Protein AF-A0A388TF14-F1 (afdb_monomer_lite)

pLDDT: mean 71.23, std 17.11, range [29.22, 95.94]

Foldseek 3Di:
DVVQLVVLVVVLVVQLVVLVVPPPDPVVSVVSNVVSVVVSVVSVVVVVVVVVLVVLVVVLVVQLVVLVVCVVVVVDDPVVSVVSNLVSVLVSLVSVLVVCVVVVHDCVVSVVVNLVSVLVVLLVVLVVLVVVLVVVLVVVVVVLCVVLVVVLVVLVVVLVVLVVCQVVLVVVCVVPVPRDHQDPVNSVVVNVVSVVVNVVSVVVSVVVVVVSVVVVVVSVVVSCVVVVVSVVVVVVVVVVVVVVPDDDDDDDDDDDDDPDPPPDDDPDVVVVVVVVVVVVD

Secondary structure (DSSP, 8-state):
-HHHHHHHHHHHHHHHHHHHHH---HHHHHHHHHHHHHHHHHHHHHHHHHHHHHHHHHHHHHHHHHHHHHHHTTSS-HHHHHHHHHHHHHHHHHHHHHHHHHHT---HHHHHHHHHHHHHHHHHHHHHHHHHHHHHHHHHHHHHHHHHHHHHHHHHHHHHHHHHHHHHHHHHHTT-TTS-PPPHHHHHHHHHHHHHHHHHHHHHHHHHHHHHHHHHHHHHHHHHHHHHHHHHHHHHHHHHHHHHSS-----------------PPP--HHHHHHHHHHH--

Sequence (281 aa):
LNLKIQYATLEAQAEVEKANAEIKNEEERATKIKEIRANLAAKIKEIGKEHEDSSSQRNIAEKELATTQMYERGEISKREYETKIRDIGMASLESQREALLKAGEDTIEIDKKISEKRIEIAEEEAEQRKEIFEALYNAMNEIVSLFFDAELAKISQEMEDLQHYYTTDAEEARKNADKKYITEEEMQRRQLELKRKQAQAEKNQSMFNAGIQMAEGIVRIKTYLPLFRVVILQNQLLTSQHRLYISPRLTAFHFSTVQHSTNPPSFEPQAFLAAMQTHFR

Radius of gyration: 38.86 Å; chains: 1; bounding box: 86×52×123 Å

Organism: Termititenax aidoneus (NCBI:txid2218524)

Structure (mmCIF, N/CA/C/O backbone):
data_AF-A0A388TF14-F1
#
_entry.id   AF-A0A388TF14-F1
#
loop_
_atom_site.group_PDB
_atom_site.id
_atom_site.type_symbol
_atom_site.label_atom_id
_atom_site.label_alt_id
_atom_site.label_comp_id
_atom_site.label_asym_id
_atom_site.label_entity_id
_atom_site.label_seq_id
_atom_site.pdbx_PDB_ins_code
_atom_site.Cartn_x
_atom_site.Cartn_y
_atom_site.Cartn_z
_atom_site.occupancy
_atom_site.B_iso_or_equiv
_atom_site.auth_seq_id
_atom_site.auth_comp_id
_atom_site.auth_asym_id
_atom_site.auth_atom_id
_atom_site.pdbx_PDB_model_num
ATOM 1 N N . LEU A 1 1 ? 17.308 -11.975 -28.465 1.00 71.50 1 LEU A N 1
ATOM 2 C CA . LEU A 1 1 ? 18.527 -11.132 -28.458 1.00 71.50 1 LEU A CA 1
ATOM 3 C C . LEU A 1 1 ? 19.531 -11.495 -29.562 1.00 71.50 1 LEU A C 1
ATOM 5 O O . LEU A 1 1 ? 19.819 -10.654 -30.401 1.00 71.50 1 LEU A O 1
ATOM 9 N N . ASN A 1 2 ? 20.016 -12.744 -29.605 1.00 80.38 2 ASN A N 1
ATOM 10 C CA . ASN A 1 2 ? 21.154 -13.158 -30.446 1.00 80.38 2 ASN A CA 1
ATOM 11 C C . ASN A 1 2 ? 20.940 -12.948 -31.965 1.00 80.38 2 ASN A C 1
ATOM 13 O O . ASN A 1 2 ? 21.799 -12.389 -32.632 1.00 80.38 2 ASN A O 1
ATOM 17 N N . LEU A 1 3 ? 19.756 -13.277 -32.497 1.00 85.06 3 LEU A N 1
ATOM 18 C CA . LEU A 1 3 ? 19.444 -13.117 -33.929 1.00 85.06 3 LEU A CA 1
ATOM 19 C C . LEU A 1 3 ? 19.413 -11.651 -34.403 1.00 85.06 3 LEU A C 1
ATOM 21 O O . LEU A 1 3 ? 19.916 -11.354 -35.480 1.00 85.06 3 LEU A O 1
ATOM 25 N N . LYS A 1 4 ? 18.865 -10.724 -33.600 1.00 84.31 4 LYS A N 1
ATOM 26 C CA . LYS A 1 4 ? 18.825 -9.287 -33.946 1.00 84.31 4 LYS A CA 1
ATOM 27 C C . LYS A 1 4 ? 20.236 -8.683 -33.981 1.00 84.31 4 LYS A C 1
ATOM 29 O O . LYS A 1 4 ? 20.558 -7.939 -34.901 1.00 84.31 4 LYS A O 1
ATOM 34 N N . ILE A 1 5 ? 21.085 -9.038 -33.010 1.00 85.38 5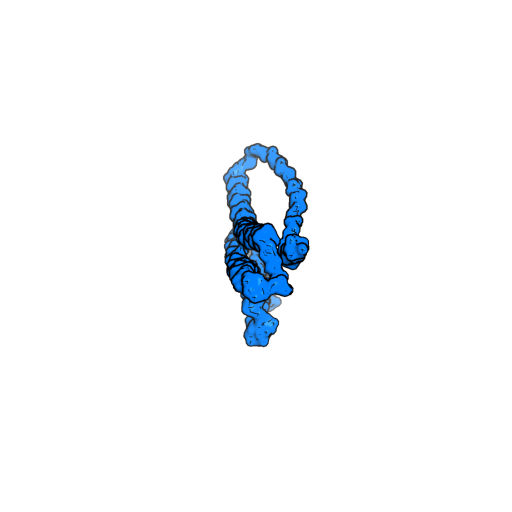 ILE A N 1
ATOM 35 C CA . ILE A 1 5 ? 22.489 -8.594 -32.963 1.00 85.38 5 ILE A CA 1
ATOM 36 C C . ILE A 1 5 ? 23.283 -9.182 -34.139 1.00 85.38 5 ILE A C 1
ATOM 38 O O . ILE A 1 5 ? 24.038 -8.458 -34.787 1.00 85.38 5 ILE A O 1
ATOM 42 N N . GLN A 1 6 ? 23.089 -10.468 -34.453 1.00 86.81 6 GLN A N 1
ATOM 43 C CA . GLN A 1 6 ? 23.717 -11.113 -35.613 1.00 86.81 6 GLN A CA 1
ATOM 44 C C . GLN A 1 6 ? 23.319 -10.434 -36.927 1.00 86.81 6 GLN A C 1
ATOM 46 O O . GLN A 1 6 ? 24.191 -10.127 -37.733 1.00 86.81 6 GLN A O 1
ATOM 51 N N . TYR A 1 7 ? 22.032 -10.129 -37.114 1.00 90.25 7 TYR A N 1
ATOM 52 C CA . TYR A 1 7 ? 21.553 -9.422 -38.300 1.00 90.25 7 TYR A CA 1
ATOM 53 C C . TYR A 1 7 ? 22.172 -8.021 -38.431 1.00 90.25 7 TYR A C 1
ATOM 55 O O . TYR A 1 7 ? 22.723 -7.700 -39.479 1.00 90.25 7 TYR A O 1
ATOM 63 N N . ALA A 1 8 ? 22.172 -7.221 -37.358 1.00 87.94 8 ALA A N 1
ATOM 64 C CA . ALA A 1 8 ? 22.792 -5.891 -37.362 1.00 87.94 8 ALA A CA 1
ATOM 65 C C . ALA A 1 8 ? 24.307 -5.948 -37.645 1.00 87.94 8 ALA A C 1
ATOM 67 O O . ALA A 1 8 ? 24.851 -5.084 -38.331 1.00 87.94 8 ALA A O 1
ATOM 68 N N . THR A 1 9 ? 24.990 -6.986 -37.150 1.00 89.12 9 THR A N 1
ATOM 69 C CA . THR A 1 9 ? 26.423 -7.204 -37.405 1.00 89.12 9 THR A CA 1
ATOM 70 C C . THR A 1 9 ? 26.685 -7.549 -38.872 1.00 89.12 9 THR A C 1
ATOM 72 O O . THR A 1 9 ? 27.618 -7.006 -39.459 1.00 89.12 9 THR A O 1
ATOM 75 N N . LEU A 1 10 ? 25.857 -8.410 -39.473 1.00 91.88 10 LEU A N 1
ATOM 76 C CA . LEU A 1 10 ? 25.957 -8.778 -40.890 1.00 91.88 10 LEU A CA 1
ATOM 77 C C . LEU A 1 10 ? 25.659 -7.589 -41.815 1.00 91.88 10 LEU A C 1
ATOM 79 O O . LEU A 1 10 ? 26.371 -7.385 -42.794 1.00 91.88 10 LEU A O 1
ATOM 83 N N . GLU A 1 11 ? 24.658 -6.771 -41.482 1.00 92.19 11 GLU A N 1
ATOM 84 C CA . GLU A 1 11 ? 24.334 -5.539 -42.213 1.00 92.19 11 GLU A CA 1
ATOM 85 C C . GLU A 1 11 ? 25.524 -4.562 -42.208 1.00 92.19 11 GLU A C 1
ATOM 87 O O . GLU A 1 11 ? 25.970 -4.112 -43.263 1.00 92.19 11 GLU A O 1
ATOM 92 N N . ALA A 1 12 ? 26.116 -4.310 -41.036 1.00 90.56 12 ALA A N 1
ATOM 93 C CA . ALA A 1 12 ? 27.287 -3.443 -40.912 1.00 90.56 12 ALA A CA 1
ATOM 94 C C . ALA A 1 12 ? 28.529 -4.007 -41.630 1.00 90.56 12 ALA A C 1
ATOM 96 O O . ALA A 1 12 ? 29.330 -3.242 -42.167 1.00 90.56 12 ALA A O 1
ATOM 97 N N . GLN A 1 13 ? 28.705 -5.333 -41.660 1.00 91.75 13 GLN A N 1
ATOM 98 C CA . GLN A 1 13 ? 29.777 -5.976 -42.427 1.00 91.75 13 GLN A CA 1
ATOM 99 C C . GLN A 1 13 ? 29.603 -5.751 -43.932 1.00 91.75 13 GLN A C 1
ATOM 101 O O . GLN A 1 13 ? 30.556 -5.328 -44.587 1.00 91.75 13 GLN A O 1
ATOM 106 N N . ALA A 1 14 ? 28.390 -5.934 -44.461 1.00 93.06 14 ALA A N 1
ATOM 107 C CA . ALA A 1 14 ? 28.090 -5.670 -45.867 1.00 93.06 14 ALA A CA 1
ATOM 108 C C . ALA A 1 14 ? 28.315 -4.190 -46.242 1.00 93.06 14 ALA A C 1
ATOM 110 O O . ALA A 1 14 ? 28.852 -3.887 -47.308 1.00 93.06 14 ALA A O 1
ATOM 111 N N . GLU A 1 15 ? 27.970 -3.252 -45.353 1.00 92.81 15 GLU A N 1
ATOM 112 C CA . GLU A 1 15 ? 28.241 -1.823 -45.559 1.00 92.81 15 GLU A CA 1
ATOM 113 C C . GLU A 1 15 ? 29.742 -1.493 -45.561 1.00 92.81 15 GLU A C 1
ATOM 115 O O . GLU A 1 15 ? 30.193 -0.680 -46.372 1.00 92.81 15 GLU A O 1
ATOM 120 N N . VAL A 1 16 ? 30.535 -2.133 -44.694 1.00 91.81 16 VAL A N 1
ATOM 121 C CA . VAL A 1 16 ? 32.001 -1.984 -44.688 1.00 91.81 16 VAL A CA 1
ATOM 122 C C . VAL A 1 16 ? 32.610 -2.533 -45.978 1.00 91.81 16 VAL A C 1
ATOM 124 O O . VAL A 1 16 ? 33.477 -1.885 -46.564 1.00 91.81 16 VAL A O 1
ATOM 127 N N . GLU A 1 17 ? 32.158 -3.696 -46.448 1.00 92.25 17 GLU A N 1
ATOM 128 C CA . GLU A 1 17 ? 32.607 -4.283 -47.717 1.00 92.25 17 GLU A CA 1
ATOM 129 C C . GLU A 1 17 ? 32.286 -3.373 -48.906 1.00 92.25 17 GLU A C 1
ATOM 131 O O . GLU A 1 17 ? 33.156 -3.111 -49.740 1.00 92.25 17 GLU A O 1
ATOM 136 N N . LYS A 1 18 ? 31.079 -2.801 -48.935 1.00 92.75 18 LYS A N 1
ATOM 137 C CA . LYS A 1 18 ? 30.676 -1.826 -49.951 1.00 92.75 18 LYS A CA 1
ATOM 138 C C . LYS A 1 18 ? 31.536 -0.559 -49.907 1.00 92.75 18 LYS A C 1
ATOM 140 O O . LYS A 1 18 ? 32.037 -0.124 -50.942 1.00 92.75 18 LYS A O 1
ATOM 145 N N . ALA A 1 19 ? 31.781 -0.002 -48.719 1.00 89.69 19 ALA A N 1
ATOM 146 C CA . ALA A 1 19 ? 32.644 1.170 -48.550 1.00 89.69 19 ALA A CA 1
ATOM 147 C C . ALA A 1 19 ? 34.091 0.900 -49.005 1.00 89.69 19 ALA A C 1
ATOM 149 O O . ALA A 1 19 ? 34.713 1.765 -49.623 1.00 89.69 19 ALA A O 1
ATOM 150 N N . ASN A 1 20 ? 34.613 -0.306 -48.753 1.00 89.88 20 ASN A N 1
ATOM 151 C CA . ASN A 1 20 ? 35.933 -0.731 -49.225 1.00 89.88 20 ASN A CA 1
ATOM 152 C C . ASN A 1 20 ? 36.012 -0.839 -50.756 1.00 89.88 20 ASN A C 1
ATOM 154 O O . ASN A 1 20 ? 37.065 -0.544 -51.324 1.00 89.88 20 ASN A O 1
ATOM 158 N N . ALA A 1 21 ? 34.928 -1.257 -51.414 1.00 90.56 21 ALA A N 1
ATOM 159 C CA . ALA A 1 21 ? 34.870 -1.420 -52.866 1.00 90.56 21 ALA A CA 1
ATOM 160 C C . ALA A 1 21 ? 34.641 -0.096 -53.620 1.00 90.56 21 ALA A C 1
ATOM 162 O O . ALA A 1 21 ? 35.218 0.113 -54.688 1.00 90.56 21 ALA A O 1
ATOM 163 N N . GLU A 1 22 ? 33.808 0.801 -53.083 1.00 92.44 22 GLU A N 1
ATOM 164 C CA . GLU A 1 22 ? 33.343 2.004 -53.789 1.00 92.44 22 GLU A CA 1
ATOM 165 C C . GLU A 1 22 ? 34.195 3.254 -53.503 1.00 92.44 22 GLU A C 1
ATOM 167 O O . GLU A 1 22 ? 34.407 4.075 -54.400 1.00 92.44 22 GLU A O 1
ATOM 172 N N . ILE A 1 23 ? 34.728 3.408 -52.283 1.00 91.38 23 ILE A N 1
ATOM 173 C CA . ILE A 1 23 ? 35.458 4.618 -51.874 1.00 91.38 23 ILE A CA 1
ATOM 174 C C . ILE A 1 23 ? 36.955 4.427 -52.114 1.00 91.38 23 ILE A C 1
ATOM 176 O O . ILE A 1 23 ? 37.638 3.717 -51.376 1.00 91.38 23 ILE A O 1
ATOM 180 N N . LYS A 1 24 ? 37.495 5.083 -53.144 1.00 87.56 24 LYS A N 1
ATOM 181 C CA . LYS A 1 24 ? 38.921 4.987 -53.513 1.00 87.56 24 LYS A CA 1
ATOM 182 C C . LYS A 1 24 ? 39.845 5.800 -52.602 1.00 87.56 24 LYS A C 1
ATOM 184 O O . LYS A 1 24 ? 40.996 5.413 -52.439 1.00 87.56 24 LYS A O 1
ATOM 189 N N . ASN A 1 25 ? 39.345 6.892 -52.019 1.00 94.81 25 ASN A N 1
ATOM 190 C CA . ASN A 1 25 ? 40.090 7.719 -51.072 1.00 94.81 25 ASN A CA 1
ATOM 191 C C . ASN A 1 25 ? 40.147 7.036 -49.694 1.00 94.81 25 ASN A C 1
ATOM 193 O O . ASN A 1 25 ? 39.121 6.684 -49.114 1.00 94.81 25 ASN A O 1
ATOM 197 N N . GLU A 1 26 ? 41.354 6.844 -49.173 1.00 86.88 26 GLU A N 1
ATOM 198 C CA . GLU A 1 26 ? 41.597 6.105 -47.936 1.00 86.88 26 GLU A CA 1
ATOM 199 C C . GLU A 1 26 ? 41.094 6.846 -46.685 1.00 86.88 26 GLU A C 1
ATOM 201 O O . GLU A 1 26 ? 40.546 6.219 -45.776 1.00 86.88 26 GLU A O 1
ATOM 206 N N . GLU A 1 27 ? 41.175 8.178 -46.668 1.00 90.12 27 GLU A N 1
ATOM 207 C CA . GLU A 1 27 ? 40.726 9.005 -45.540 1.00 90.12 27 GLU A CA 1
ATOM 208 C C . GLU A 1 27 ? 39.189 9.042 -45.431 1.00 90.12 27 GLU A C 1
ATOM 210 O O . GLU A 1 27 ? 38.613 8.873 -44.350 1.00 90.12 27 GLU A O 1
ATOM 215 N N . GLU A 1 28 ? 38.504 9.162 -46.571 1.00 88.75 28 GLU A N 1
ATOM 216 C CA . GLU A 1 28 ? 37.039 9.097 -46.652 1.00 88.75 28 GLU A CA 1
ATOM 217 C C . GLU A 1 28 ? 36.518 7.706 -46.272 1.00 88.75 28 GLU A C 1
ATOM 219 O O . GLU A 1 28 ? 35.543 7.579 -45.527 1.00 88.75 28 GLU A O 1
ATOM 224 N N . ARG A 1 29 ? 37.204 6.646 -46.717 1.00 92.31 29 ARG A N 1
ATOM 225 C CA . ARG A 1 29 ? 36.857 5.261 -46.383 1.00 92.31 29 ARG A CA 1
ATOM 226 C C . ARG A 1 29 ? 37.005 4.992 -44.888 1.00 92.31 29 ARG A C 1
ATOM 228 O O . ARG A 1 29 ? 36.093 4.436 -44.277 1.00 92.31 29 ARG A O 1
ATOM 235 N N . ALA A 1 30 ? 38.117 5.409 -44.282 1.00 88.88 30 ALA A N 1
ATOM 236 C CA . ALA A 1 30 ? 38.342 5.255 -42.847 1.00 88.88 30 ALA A CA 1
ATOM 237 C C . ALA A 1 30 ? 37.273 5.994 -42.025 1.00 88.88 30 ALA A C 1
ATOM 239 O O . ALA A 1 30 ? 36.744 5.445 -41.052 1.00 88.88 30 ALA A O 1
ATOM 240 N N . THR A 1 31 ? 36.900 7.202 -42.456 1.00 92.44 31 THR A N 1
ATOM 241 C CA . THR A 1 31 ? 35.827 7.987 -41.834 1.00 92.44 31 THR A CA 1
ATOM 242 C C . THR A 1 31 ? 34.482 7.270 -41.941 1.00 92.44 31 THR A C 1
ATOM 244 O O . THR A 1 31 ? 33.793 7.113 -40.930 1.00 92.44 31 THR A O 1
ATOM 247 N N . LYS A 1 32 ? 34.139 6.737 -43.122 1.00 90.88 32 LYS A N 1
ATOM 248 C CA . LYS A 1 32 ? 32.886 6.000 -43.323 1.00 90.88 32 LYS A CA 1
ATOM 249 C C . LYS A 1 32 ? 32.829 4.708 -42.509 1.00 90.88 32 LYS A C 1
ATOM 251 O O . LYS A 1 32 ? 31.815 4.428 -41.880 1.00 90.88 32 LYS A O 1
ATOM 256 N N . ILE A 1 33 ? 33.922 3.949 -42.441 1.00 89.25 33 ILE A N 1
ATOM 257 C CA . ILE A 1 33 ? 34.003 2.737 -41.609 1.00 89.25 33 ILE A CA 1
ATOM 258 C C . ILE A 1 33 ? 33.831 3.081 -40.124 1.00 89.25 33 ILE A C 1
ATOM 260 O O . ILE A 1 33 ? 33.170 2.340 -39.392 1.00 89.25 33 ILE A O 1
ATOM 264 N N . LYS A 1 34 ? 34.396 4.202 -39.659 1.00 92.31 34 LYS A N 1
ATOM 265 C CA . LYS A 1 34 ? 34.216 4.670 -38.279 1.00 92.31 34 LYS A CA 1
ATOM 266 C C . LYS A 1 34 ? 32.754 5.018 -37.987 1.00 92.31 34 LYS A C 1
ATOM 268 O O . LYS A 1 34 ? 32.256 4.644 -36.928 1.00 92.31 34 LYS A O 1
ATOM 273 N N . GLU A 1 35 ? 32.071 5.673 -38.923 1.00 91.62 35 GLU A N 1
ATOM 274 C CA . GLU A 1 35 ? 30.637 5.973 -38.836 1.00 91.62 35 GLU A CA 1
ATOM 275 C C . GLU A 1 35 ? 29.792 4.688 -38.793 1.00 91.62 35 GLU A C 1
ATOM 277 O O . GLU A 1 35 ? 28.976 4.528 -37.890 1.00 91.62 35 GLU A O 1
ATOM 282 N N . ILE A 1 36 ? 30.048 3.725 -39.689 1.00 90.50 36 ILE A N 1
ATOM 283 C CA . ILE A 1 36 ? 29.348 2.428 -39.713 1.00 90.50 36 ILE A CA 1
ATOM 284 C C . ILE A 1 36 ? 29.526 1.692 -38.377 1.00 90.50 36 ILE A C 1
ATOM 286 O O . ILE A 1 36 ? 28.560 1.188 -37.803 1.00 90.50 36 ILE A O 1
ATOM 290 N N . ARG A 1 37 ? 30.746 1.673 -37.823 1.00 90.44 37 ARG A N 1
ATOM 291 C CA . ARG A 1 37 ? 31.016 1.063 -36.509 1.00 90.44 37 ARG A CA 1
ATOM 292 C C . ARG A 1 37 ? 30.309 1.791 -35.365 1.00 90.44 37 ARG A C 1
ATOM 294 O O . ARG A 1 37 ? 29.816 1.128 -34.455 1.00 90.44 37 ARG A O 1
ATOM 301 N N . ALA A 1 38 ? 30.250 3.122 -35.400 1.00 87.19 38 ALA A N 1
ATOM 302 C CA . ALA A 1 38 ? 29.517 3.908 -34.409 1.00 87.19 38 ALA A CA 1
ATOM 303 C C . ALA A 1 38 ? 28.006 3.624 -34.475 1.00 87.19 38 ALA A C 1
ATOM 305 O O . ALA A 1 38 ? 27.382 3.395 -33.439 1.00 87.19 38 ALA A O 1
ATOM 306 N N . ASN A 1 39 ? 27.443 3.539 -35.683 1.00 90.50 39 ASN A N 1
ATOM 307 C CA . ASN A 1 39 ? 26.037 3.199 -35.908 1.00 90.50 39 ASN A CA 1
ATOM 308 C C . ASN A 1 39 ? 25.715 1.765 -35.465 1.00 90.50 39 ASN A C 1
ATOM 310 O O . ASN A 1 39 ? 24.688 1.541 -34.827 1.00 90.50 39 ASN A O 1
ATOM 314 N N . LEU A 1 40 ? 26.602 0.799 -35.730 1.00 90.00 40 LEU A N 1
ATOM 315 C CA . LEU A 1 40 ? 26.461 -0.569 -35.227 1.00 90.00 40 LEU A CA 1
ATOM 316 C C . LEU A 1 40 ? 26.454 -0.599 -33.693 1.00 90.00 40 LEU A C 1
ATOM 318 O O . LEU A 1 40 ? 25.593 -1.243 -33.099 1.00 90.00 40 LEU A O 1
ATOM 322 N N . ALA A 1 41 ? 27.380 0.112 -33.044 1.00 84.44 41 ALA A N 1
ATOM 323 C CA . ALA A 1 41 ? 27.425 0.192 -31.585 1.00 84.44 41 ALA A CA 1
ATOM 324 C C . ALA A 1 41 ? 26.140 0.811 -31.003 1.00 84.44 41 ALA A C 1
ATOM 326 O O . ALA A 1 41 ? 25.617 0.308 -30.007 1.00 84.44 41 ALA A O 1
ATOM 327 N N . ALA A 1 42 ? 25.595 1.850 -31.648 1.00 86.06 42 ALA A N 1
ATOM 328 C CA . ALA A 1 42 ? 24.315 2.449 -31.274 1.00 86.06 42 ALA A CA 1
ATOM 329 C C . ALA A 1 42 ? 23.141 1.462 -31.439 1.00 86.06 42 ALA A C 1
ATOM 331 O O . ALA A 1 42 ? 22.402 1.249 -30.478 1.00 86.06 42 ALA A O 1
ATOM 332 N N . LYS A 1 43 ? 23.029 0.783 -32.593 1.00 88.06 43 LYS A N 1
ATOM 333 C CA . LYS A 1 43 ? 22.008 -0.252 -32.852 1.00 88.06 43 LYS A CA 1
ATOM 334 C C . LYS A 1 43 ? 22.089 -1.408 -31.849 1.00 88.06 43 LYS A C 1
ATOM 336 O O . LYS A 1 43 ? 21.067 -1.858 -31.344 1.00 88.06 43 LYS A O 1
ATOM 341 N N . ILE A 1 44 ? 23.290 -1.895 -31.523 1.00 84.94 44 ILE A N 1
ATOM 342 C CA . ILE A 1 44 ? 23.471 -2.965 -30.524 1.00 84.94 44 ILE A CA 1
ATOM 343 C C . ILE A 1 44 ? 23.002 -2.497 -29.139 1.00 84.94 44 ILE A C 1
ATOM 345 O O . ILE A 1 44 ? 22.332 -3.259 -28.441 1.00 84.94 44 ILE A O 1
ATOM 349 N N . LYS A 1 45 ? 23.311 -1.252 -28.750 1.00 83.69 45 LYS A N 1
ATOM 350 C CA . LYS A 1 45 ? 22.847 -0.665 -27.483 1.00 83.69 45 LYS A CA 1
ATOM 351 C C . LYS A 1 45 ? 21.317 -0.569 -27.434 1.00 83.69 45 LYS A C 1
ATOM 353 O O . LYS A 1 45 ? 20.726 -0.917 -26.418 1.00 83.69 45 LYS A O 1
ATOM 358 N N . GLU A 1 46 ? 20.685 -0.142 -28.522 1.00 83.94 46 GLU A 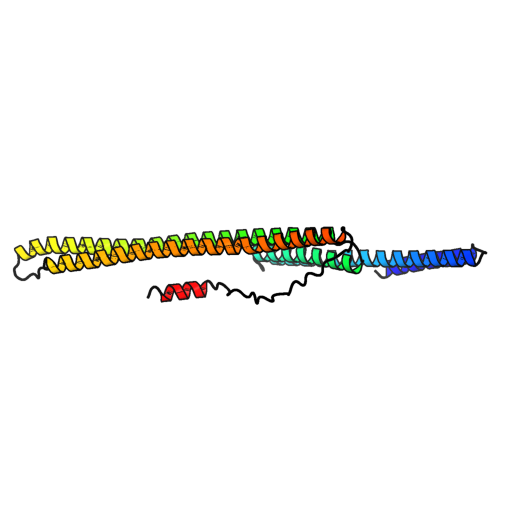N 1
ATOM 359 C CA . GLU A 1 46 ? 19.225 -0.044 -28.646 1.00 83.94 46 GLU A CA 1
ATOM 360 C C . GLU A 1 46 ? 18.542 -1.419 -28.583 1.00 83.94 46 GLU A C 1
ATOM 362 O O . GLU A 1 46 ? 17.641 -1.622 -27.775 1.00 83.94 46 GLU A O 1
ATOM 367 N N . ILE A 1 47 ? 19.046 -2.407 -29.332 1.00 80.50 47 ILE A N 1
ATOM 368 C CA . ILE A 1 47 ? 18.560 -3.798 -29.283 1.00 80.50 47 ILE A CA 1
ATOM 369 C C . ILE A 1 47 ? 18.695 -4.389 -27.869 1.00 80.50 47 ILE A C 1
ATOM 371 O O . ILE A 1 47 ? 17.842 -5.170 -27.439 1.00 80.50 47 ILE A O 1
ATOM 375 N N . GLY A 1 48 ? 19.771 -4.042 -27.155 1.00 76.44 48 GLY A N 1
ATOM 376 C CA . GLY A 1 48 ? 19.971 -4.415 -25.755 1.00 76.44 48 GLY A CA 1
ATOM 377 C C . GLY A 1 48 ? 18.870 -3.863 -24.850 1.00 76.44 48 GLY A C 1
ATOM 378 O O . GLY A 1 48 ? 18.243 -4.640 -24.130 1.00 76.44 48 GLY A O 1
ATOM 379 N N . LYS A 1 49 ? 18.579 -2.560 -24.958 1.00 76.00 49 LYS A N 1
ATOM 380 C CA . LYS A 1 49 ? 17.506 -1.894 -24.202 1.00 76.00 49 LYS A CA 1
ATOM 381 C C . LYS A 1 49 ? 16.129 -2.498 -24.483 1.00 76.00 49 LYS A C 1
ATOM 383 O O . LYS A 1 49 ? 15.461 -2.922 -23.549 1.00 76.00 49 LYS A O 1
ATOM 388 N N . GLU A 1 50 ? 15.748 -2.648 -25.757 1.00 75.25 50 GLU A N 1
ATOM 389 C CA . GLU A 1 50 ? 14.453 -3.245 -26.139 1.00 75.25 50 GLU A CA 1
ATOM 390 C C . GLU A 1 50 ? 14.239 -4.630 -25.512 1.00 75.25 50 GLU A C 1
ATOM 392 O O . GLU A 1 50 ? 13.129 -5.013 -25.135 1.00 75.25 50 GLU A O 1
ATOM 397 N N . HIS A 1 51 ? 15.306 -5.428 -25.447 1.00 76.38 51 HIS A N 1
ATOM 398 C CA . HIS A 1 51 ? 15.235 -6.772 -24.901 1.00 76.38 51 HIS A CA 1
ATOM 399 C C . HIS A 1 51 ? 15.132 -6.779 -23.376 1.00 76.38 51 HIS A C 1
ATOM 401 O O . HIS A 1 51 ? 14.369 -7.580 -22.833 1.00 76.38 51 HIS A O 1
ATOM 407 N N . GLU A 1 52 ? 15.891 -5.924 -22.687 1.00 70.81 52 GLU A N 1
ATOM 408 C CA . GLU A 1 52 ? 15.778 -5.755 -21.236 1.00 70.81 52 GLU A CA 1
ATOM 409 C C . GLU A 1 52 ? 14.370 -5.285 -20.853 1.00 70.81 52 GLU A C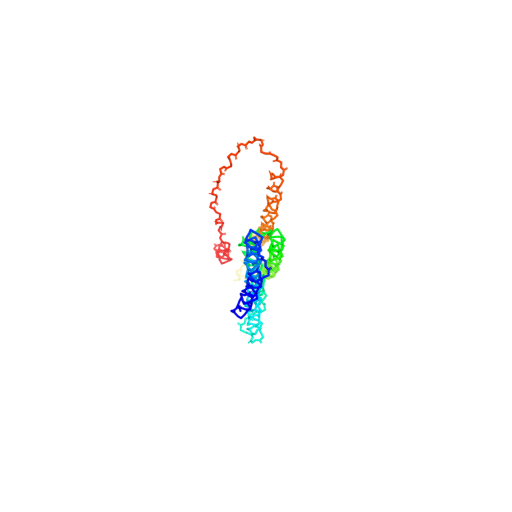 1
ATOM 411 O O . GLU A 1 52 ? 13.741 -5.915 -19.996 1.00 70.81 52 GLU A O 1
ATOM 416 N N . ASP A 1 53 ? 13.821 -4.301 -21.567 1.00 74.31 53 ASP A N 1
ATOM 417 C CA . ASP A 1 53 ? 12.463 -3.794 -21.353 1.00 74.31 53 ASP A CA 1
ATOM 418 C C . ASP A 1 53 ? 11.410 -4.888 -21.575 1.00 74.31 53 ASP A C 1
ATOM 420 O O . ASP A 1 53 ? 10.560 -5.132 -20.715 1.00 74.31 53 ASP A O 1
ATOM 424 N N . SER A 1 54 ? 11.503 -5.628 -22.686 1.00 75.81 54 SER A N 1
ATOM 425 C CA . SER A 1 54 ? 10.565 -6.715 -22.991 1.00 75.81 54 SER A CA 1
ATOM 426 C C . SER A 1 54 ? 10.637 -7.860 -21.974 1.00 75.81 54 SER A C 1
ATOM 428 O O . SER A 1 54 ? 9.605 -8.412 -21.585 1.00 75.81 54 SER A O 1
ATOM 430 N N . SER A 1 55 ? 11.839 -8.225 -21.520 1.00 75.50 55 SER A N 1
ATOM 431 C CA . SER A 1 55 ? 12.015 -9.276 -20.510 1.00 75.50 55 SER A CA 1
ATOM 432 C C . SER A 1 55 ? 11.469 -8.860 -19.143 1.00 75.50 55 SER A C 1
ATOM 434 O O . SER A 1 55 ? 10.794 -9.649 -18.482 1.00 75.50 55 SER A O 1
ATOM 436 N N . SER A 1 56 ? 11.676 -7.600 -18.758 1.00 76.12 56 SER A N 1
ATOM 437 C CA . SER A 1 56 ? 11.166 -7.041 -17.508 1.00 76.12 56 SER A CA 1
ATOM 438 C C . SER A 1 56 ? 9.639 -6.989 -17.511 1.00 76.12 56 SER A C 1
ATOM 440 O O . SER A 1 56 ? 9.012 -7.426 -16.548 1.00 76.12 56 SER A O 1
ATOM 442 N N . GLN A 1 57 ? 9.029 -6.558 -18.620 1.00 79.06 57 GLN A N 1
ATOM 443 C CA . GLN A 1 57 ? 7.571 -6.547 -18.785 1.00 79.06 57 GLN A CA 1
ATOM 444 C C . GLN A 1 57 ? 6.956 -7.947 -18.688 1.00 79.06 57 GLN A C 1
ATOM 446 O O . GLN A 1 57 ? 5.930 -8.117 -18.034 1.00 79.06 57 GLN A O 1
ATOM 451 N N . ARG A 1 58 ? 7.591 -8.964 -19.286 1.00 83.44 58 ARG A N 1
ATOM 452 C CA . ARG A 1 58 ? 7.124 -10.356 -19.168 1.00 83.44 58 ARG A CA 1
ATOM 453 C C . ARG A 1 58 ? 7.184 -10.858 -17.733 1.00 83.44 58 ARG A C 1
ATOM 455 O O . ARG A 1 58 ? 6.198 -11.399 -17.252 1.00 83.44 58 ARG A O 1
ATOM 462 N N . ASN A 1 59 ? 8.291 -10.616 -17.035 1.00 84.50 59 ASN A N 1
ATOM 463 C CA . ASN A 1 59 ? 8.438 -11.023 -15.638 1.00 84.50 59 ASN A CA 1
ATOM 464 C C . ASN A 1 59 ? 7.396 -10.353 -14.726 1.00 84.50 59 ASN A C 1
ATOM 466 O O . ASN A 1 59 ? 6.921 -10.970 -13.775 1.00 84.50 59 ASN A O 1
ATOM 470 N N . ILE A 1 60 ? 7.044 -9.092 -14.996 1.00 87.19 60 ILE A N 1
ATOM 471 C CA . ILE A 1 60 ? 5.981 -8.382 -14.272 1.00 87.19 60 ILE A CA 1
ATOM 472 C C . ILE A 1 60 ? 4.627 -9.035 -14.556 1.00 87.19 60 ILE A C 1
ATOM 474 O O . ILE A 1 60 ? 3.945 -9.424 -13.613 1.00 87.19 60 ILE A O 1
ATOM 478 N N . ALA A 1 61 ? 4.281 -9.237 -15.829 1.00 86.62 61 ALA A N 1
ATOM 479 C CA . ALA A 1 61 ? 3.019 -9.861 -16.222 1.00 86.62 61 ALA A CA 1
ATOM 480 C C . ALA A 1 61 ? 2.866 -11.287 -15.662 1.00 86.62 61 ALA A C 1
ATOM 482 O O . ALA A 1 61 ? 1.786 -11.671 -15.221 1.00 86.62 61 ALA A O 1
ATOM 483 N N . GLU A 1 62 ? 3.949 -12.068 -15.623 1.00 90.25 62 GLU A N 1
ATOM 484 C CA . GLU A 1 62 ? 3.962 -13.398 -15.007 1.00 90.25 62 GLU A CA 1
ATOM 485 C C . GLU A 1 62 ? 3.704 -13.334 -13.497 1.00 90.25 62 GLU A C 1
ATOM 487 O O . GLU A 1 62 ? 2.924 -14.131 -12.972 1.00 90.25 62 GLU A O 1
ATOM 492 N N . LYS A 1 63 ? 4.312 -12.372 -12.790 1.00 91.25 63 LYS A N 1
ATOM 493 C CA . LYS A 1 63 ? 4.074 -12.166 -11.353 1.00 91.25 63 LYS A CA 1
ATOM 494 C C . LYS A 1 63 ? 2.647 -11.708 -11.064 1.00 91.25 63 LYS A C 1
ATOM 496 O O . LYS A 1 63 ? 2.055 -12.191 -10.097 1.00 91.25 63 LYS A O 1
ATOM 501 N N . GLU A 1 64 ? 2.102 -10.801 -11.872 1.00 90.69 64 GLU A N 1
ATOM 502 C CA . GLU A 1 64 ? 0.710 -10.352 -11.757 1.00 90.69 64 GLU A CA 1
ATOM 503 C C . GLU A 1 64 ? -0.239 -11.531 -11.960 1.00 90.69 64 GLU A C 1
ATOM 505 O O . GLU A 1 64 ? -1.035 -11.827 -11.073 1.00 90.69 64 GLU A O 1
ATOM 510 N N . LEU A 1 65 ? -0.072 -12.281 -13.054 1.00 93.75 65 LEU A N 1
ATOM 511 C CA . LEU A 1 65 ? -0.894 -13.450 -13.356 1.00 93.75 65 LEU A CA 1
ATOM 512 C C . LEU A 1 65 ? -0.827 -14.505 -12.246 1.00 93.75 65 LEU A C 1
ATOM 514 O O . LEU A 1 65 ? -1.863 -15.003 -11.810 1.00 93.75 65 LEU A O 1
ATOM 518 N N . ALA A 1 66 ? 0.374 -14.832 -11.760 1.00 94.31 66 ALA A N 1
ATOM 519 C CA . ALA A 1 66 ? 0.545 -15.784 -10.666 1.00 94.31 66 ALA A CA 1
ATOM 520 C C . ALA A 1 66 ? -0.162 -15.310 -9.387 1.00 94.31 66 ALA A C 1
ATOM 522 O O . ALA A 1 66 ? -0.811 -16.100 -8.702 1.00 94.31 66 ALA A O 1
ATOM 523 N N . THR A 1 67 ? -0.081 -14.014 -9.082 1.00 92.81 67 THR A N 1
ATOM 524 C CA . THR A 1 67 ? -0.738 -13.414 -7.913 1.00 92.81 67 THR A CA 1
ATOM 525 C C . THR A 1 67 ? -2.262 -13.437 -8.054 1.00 92.81 67 THR A C 1
ATOM 527 O O . THR A 1 67 ? -2.956 -13.798 -7.104 1.00 92.81 67 THR A O 1
ATOM 530 N N . THR A 1 68 ? -2.795 -13.137 -9.241 1.00 93.75 68 THR A N 1
ATOM 531 C CA . THR A 1 68 ? -4.230 -13.248 -9.542 1.00 93.75 68 THR A CA 1
ATOM 532 C C . THR A 1 68 ? -4.718 -14.687 -9.417 1.00 93.75 68 THR A C 1
ATOM 534 O O . THR A 1 68 ? -5.729 -14.924 -8.765 1.00 93.75 68 THR A O 1
ATOM 537 N N . GLN A 1 69 ? -3.972 -15.667 -9.929 1.00 94.06 69 GLN A N 1
ATOM 538 C CA . GLN A 1 69 ? -4.322 -17.084 -9.787 1.00 94.06 69 GLN A CA 1
ATOM 539 C C . GLN A 1 69 ? -4.317 -17.553 -8.325 1.00 94.06 69 GLN A C 1
ATOM 541 O O . GLN A 1 69 ? -5.157 -18.365 -7.938 1.00 94.06 69 GLN A O 1
ATOM 546 N N . MET A 1 70 ? -3.391 -17.066 -7.491 1.00 93.50 70 MET A N 1
ATOM 547 C CA . MET A 1 70 ? -3.413 -17.344 -6.047 1.00 93.50 70 MET A CA 1
ATOM 548 C C . MET A 1 70 ? -4.692 -16.797 -5.400 1.00 93.50 70 MET A C 1
ATOM 550 O O . MET A 1 70 ? -5.312 -17.481 -4.587 1.00 93.50 70 MET A O 1
ATOM 554 N N . TYR A 1 71 ? -5.112 -15.58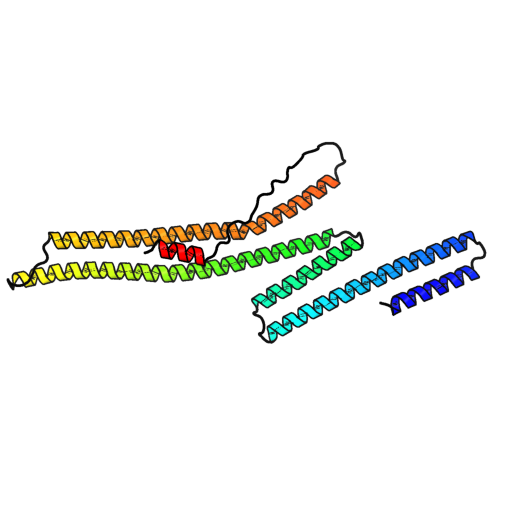8 -5.780 1.00 94.81 71 TYR A N 1
ATOM 555 C CA . TYR A 1 71 ? -6.337 -14.976 -5.268 1.00 94.81 71 TYR A CA 1
ATOM 556 C C . TYR A 1 71 ? -7.598 -15.715 -5.733 1.00 94.81 71 TYR A C 1
ATOM 558 O O . TYR A 1 71 ? -8.443 -16.058 -4.911 1.00 94.81 71 TYR A O 1
ATOM 566 N N . GLU A 1 72 ? -7.702 -16.036 -7.024 1.00 94.19 72 GLU A N 1
ATOM 567 C CA . GLU A 1 72 ? -8.839 -16.774 -7.593 1.00 94.19 72 GLU A CA 1
ATOM 568 C C . GLU A 1 72 ? -8.991 -18.179 -6.996 1.00 94.19 72 GLU A C 1
ATOM 570 O O . GLU A 1 72 ? -10.107 -18.666 -6.823 1.00 94.19 72 GLU A O 1
ATOM 575 N N . ARG A 1 73 ? -7.875 -18.823 -6.631 1.00 95.94 73 ARG A N 1
ATOM 576 C CA . ARG A 1 73 ? -7.871 -20.115 -5.927 1.00 95.94 73 ARG A CA 1
ATOM 577 C C . ARG A 1 73 ? -8.136 -19.995 -4.422 1.00 95.94 73 ARG A C 1
ATOM 579 O O . ARG A 1 73 ? -8.211 -21.019 -3.748 1.00 95.94 73 ARG A O 1
ATOM 586 N N . GLY A 1 74 ? -8.274 -18.779 -3.891 1.00 90.19 74 GLY A N 1
ATOM 587 C CA . GLY A 1 74 ? -8.479 -18.520 -2.464 1.00 90.19 74 GLY A CA 1
ATOM 588 C C . GLY A 1 74 ? -7.250 -18.801 -1.593 1.00 90.19 74 GLY A C 1
ATOM 589 O O . GLY A 1 74 ? -7.385 -18.947 -0.383 1.00 90.19 74 GLY A O 1
ATOM 590 N N . GLU A 1 75 ? -6.058 -18.895 -2.190 1.00 95.44 75 GLU A N 1
ATOM 591 C CA . GLU A 1 75 ? -4.796 -19.142 -1.475 1.00 95.44 75 GLU A CA 1
ATOM 592 C C . GLU A 1 75 ? -4.311 -17.898 -0.720 1.00 95.44 75 GLU A C 1
ATOM 594 O O . GLU A 1 75 ? -3.553 -18.013 0.241 1.00 95.44 75 GLU A O 1
ATOM 599 N N . ILE A 1 76 ? -4.739 -16.711 -1.159 1.00 93.06 76 ILE A N 1
ATOM 600 C CA . ILE A 1 76 ? -4.449 -15.428 -0.517 1.00 93.06 76 ILE A CA 1
ATOM 601 C C . ILE A 1 76 ? -5.733 -14.627 -0.322 1.00 93.06 76 ILE A C 1
ATOM 603 O O . ILE A 1 76 ? -6.674 -14.712 -1.113 1.00 93.06 76 ILE A O 1
ATOM 607 N N . SER A 1 77 ? -5.759 -13.813 0.728 1.00 91.94 77 SER A N 1
ATOM 608 C CA . SER A 1 77 ? -6.862 -12.885 0.977 1.00 91.94 77 SER A CA 1
ATOM 609 C C . SER A 1 77 ? -6.886 -11.742 -0.047 1.00 91.94 77 SER A C 1
ATOM 611 O O . SER A 1 77 ? -5.867 -11.402 -0.651 1.00 91.94 77 SER A O 1
ATOM 613 N N . LYS A 1 78 ? -8.043 -11.078 -0.201 1.00 89.62 78 LYS A N 1
ATOM 614 C CA . LYS A 1 78 ? -8.176 -9.868 -1.038 1.00 89.62 78 LYS A CA 1
ATOM 615 C C . LYS A 1 78 ? -7.139 -8.798 -0.672 1.00 89.62 78 LYS A C 1
ATOM 617 O O . LYS A 1 78 ? -6.543 -8.189 -1.552 1.00 89.62 78 LYS A O 1
ATOM 622 N N . ARG A 1 79 ? -6.888 -8.614 0.627 1.00 84.44 79 ARG A N 1
ATOM 623 C CA . ARG A 1 79 ? -5.909 -7.644 1.128 1.00 84.44 79 ARG A CA 1
ATOM 624 C C . ARG A 1 79 ? -4.487 -8.001 0.702 1.00 84.44 79 ARG A C 1
ATOM 626 O O . ARG A 1 79 ? -3.764 -7.148 0.207 1.00 84.44 79 ARG A O 1
ATOM 633 N N . GLU A 1 80 ? -4.092 -9.262 0.866 1.00 85.81 80 GLU A N 1
ATOM 634 C CA . GLU A 1 80 ? -2.767 -9.729 0.440 1.00 85.81 80 GLU A CA 1
ATOM 635 C C . GLU A 1 80 ? -2.588 -9.646 -1.077 1.00 85.81 80 GLU A C 1
ATOM 637 O O . GLU A 1 80 ? -1.497 -9.325 -1.543 1.00 85.81 80 GLU A O 1
ATOM 642 N N . TYR A 1 81 ? -3.647 -9.903 -1.847 1.00 91.69 81 TYR A N 1
ATOM 643 C CA . TYR A 1 81 ? -3.651 -9.699 -3.292 1.00 91.69 81 TYR A CA 1
ATOM 644 C C . TYR A 1 81 ? -3.375 -8.233 -3.653 1.00 91.69 81 TYR A C 1
ATOM 646 O O . TYR A 1 81 ? -2.444 -7.956 -4.409 1.00 91.69 81 TYR A O 1
ATOM 654 N N . GLU A 1 82 ? -4.125 -7.294 -3.073 1.00 88.00 82 GLU A N 1
ATOM 655 C CA . GLU A 1 82 ? -3.954 -5.856 -3.316 1.00 88.00 82 GLU A CA 1
ATOM 656 C C . GLU A 1 82 ? -2.543 -5.379 -2.949 1.00 88.00 82 GLU A C 1
ATOM 658 O O . GLU A 1 82 ? -1.916 -4.669 -3.736 1.00 88.00 82 GLU A O 1
ATOM 663 N N . THR A 1 83 ? -2.003 -5.818 -1.805 1.00 87.88 83 THR A N 1
ATOM 664 C CA . THR A 1 83 ? -0.620 -5.516 -1.405 1.00 87.88 83 THR A CA 1
ATOM 665 C C . THR A 1 83 ? 0.388 -6.058 -2.417 1.00 87.88 83 THR A C 1
ATOM 667 O O . THR A 1 83 ? 1.233 -5.308 -2.898 1.00 87.88 83 THR A O 1
ATOM 670 N N . LYS A 1 84 ? 0.277 -7.332 -2.814 1.00 90.19 84 LYS A N 1
ATOM 671 C CA . LYS A 1 84 ? 1.214 -7.939 -3.771 1.00 90.19 84 LYS A CA 1
ATOM 672 C C . LYS A 1 84 ? 1.184 -7.254 -5.136 1.00 90.19 84 LYS A C 1
ATOM 674 O O . LYS A 1 84 ? 2.240 -7.036 -5.723 1.00 90.19 84 LYS A O 1
ATOM 679 N N . ILE A 1 85 ? 0.005 -6.890 -5.641 1.00 91.88 85 ILE A N 1
ATOM 680 C CA . ILE A 1 85 ? -0.119 -6.160 -6.911 1.00 91.88 85 ILE A CA 1
ATOM 681 C C . ILE A 1 85 ? 0.522 -4.768 -6.812 1.00 91.88 85 ILE A C 1
ATOM 683 O O . ILE A 1 85 ? 1.234 -4.356 -7.731 1.00 91.88 85 ILE A O 1
ATOM 687 N N . ARG A 1 86 ? 0.347 -4.056 -5.690 1.00 90.12 86 ARG A N 1
ATOM 688 C CA . ARG A 1 86 ? 1.042 -2.777 -5.460 1.00 90.12 86 ARG A CA 1
ATOM 689 C C . ARG A 1 86 ? 2.555 -2.942 -5.450 1.00 90.12 86 ARG A C 1
ATOM 691 O O . ARG A 1 86 ? 3.237 -2.172 -6.125 1.00 90.12 86 ARG A O 1
ATOM 698 N N . ASP A 1 87 ? 3.062 -3.948 -4.744 1.00 89.12 87 ASP A N 1
ATOM 699 C CA . ASP A 1 87 ? 4.497 -4.226 -4.651 1.00 89.12 87 ASP A CA 1
ATOM 700 C C . ASP A 1 87 ? 5.095 -4.553 -6.023 1.00 89.12 87 ASP A C 1
ATOM 702 O O . ASP A 1 87 ? 6.171 -4.062 -6.368 1.00 89.12 87 ASP A O 1
ATOM 706 N N . ILE A 1 88 ? 4.378 -5.324 -6.847 1.00 88.94 88 ILE A N 1
ATOM 707 C CA . ILE A 1 88 ? 4.777 -5.610 -8.231 1.00 88.94 88 ILE A CA 1
ATOM 708 C C . ILE A 1 88 ? 4.853 -4.314 -9.051 1.00 88.94 88 ILE A C 1
ATOM 710 O O . ILE A 1 88 ? 5.852 -4.076 -9.738 1.00 88.94 88 ILE A O 1
ATOM 714 N N . GLY A 1 89 ? 3.843 -3.447 -8.943 1.00 87.25 89 GLY A N 1
ATOM 715 C CA . GLY A 1 89 ? 3.829 -2.150 -9.620 1.00 87.25 89 GLY A CA 1
ATOM 716 C C . GLY A 1 89 ? 4.958 -1.217 -9.164 1.00 87.25 89 GLY A C 1
ATOM 717 O O . GLY A 1 89 ? 5.574 -0.547 -9.992 1.00 87.25 89 GLY A O 1
ATOM 718 N N . MET A 1 90 ? 5.269 -1.196 -7.867 1.00 87.81 90 MET A N 1
ATOM 719 C CA . MET A 1 90 ? 6.385 -0.424 -7.309 1.00 87.81 90 MET A CA 1
ATOM 720 C C . MET A 1 90 ? 7.740 -0.948 -7.785 1.00 87.81 90 MET A C 1
ATOM 722 O O . MET A 1 90 ? 8.562 -0.170 -8.268 1.00 87.81 90 MET A O 1
ATOM 726 N N . ALA A 1 91 ? 7.946 -2.265 -7.733 1.00 86.50 91 ALA A N 1
ATOM 727 C CA . ALA A 1 91 ? 9.167 -2.900 -8.217 1.00 86.50 91 ALA A CA 1
ATOM 728 C C . ALA A 1 91 ? 9.388 -2.655 -9.720 1.00 86.50 91 ALA A C 1
ATOM 730 O O . ALA A 1 91 ? 10.526 -2.495 -10.160 1.00 86.50 91 ALA A O 1
ATOM 731 N N . SER A 1 92 ? 8.312 -2.579 -10.512 1.00 86.56 92 SER A N 1
ATOM 732 C CA . SER A 1 92 ? 8.390 -2.203 -11.928 1.00 86.56 92 SER A CA 1
ATOM 733 C C . SER A 1 92 ? 8.958 -0.796 -12.119 1.00 86.56 92 SER A C 1
ATOM 735 O O . SER A 1 92 ? 9.886 -0.608 -12.907 1.00 86.56 92 SER A O 1
ATOM 737 N N . LEU A 1 93 ? 8.437 0.191 -11.384 1.00 85.44 93 LEU A N 1
ATOM 738 C CA . LEU A 1 93 ? 8.909 1.574 -11.476 1.00 85.44 93 LEU A CA 1
ATOM 739 C C . LEU A 1 93 ? 10.363 1.711 -11.004 1.00 85.44 93 LEU A C 1
ATOM 741 O O . LEU A 1 93 ? 11.153 2.406 -11.641 1.00 85.44 93 LEU A O 1
ATOM 745 N N . GLU A 1 94 ? 10.741 1.019 -9.929 1.00 84.69 94 GLU A N 1
ATOM 746 C CA . GLU A 1 94 ? 12.121 1.005 -9.429 1.00 84.69 94 GLU A CA 1
ATOM 747 C C . GLU A 1 94 ? 13.085 0.356 -10.435 1.00 84.69 94 GLU A C 1
ATOM 749 O O . GLU A 1 94 ? 14.166 0.890 -10.687 1.00 84.69 94 GLU A O 1
ATOM 754 N N . SER A 1 95 ? 12.666 -0.722 -11.102 1.00 85.00 95 SER A N 1
ATOM 755 C CA . SER A 1 95 ? 13.442 -1.333 -12.185 1.00 85.00 95 SER A CA 1
ATOM 756 C C . SER A 1 95 ? 13.621 -0.387 -13.381 1.00 85.00 95 SER A C 1
ATOM 758 O O . SER A 1 95 ? 14.715 -0.314 -13.939 1.00 85.00 95 SER A O 1
ATOM 760 N N . GLN A 1 96 ? 12.579 0.359 -13.772 1.00 82.06 96 GLN A N 1
ATOM 761 C CA . GLN A 1 96 ? 12.673 1.368 -14.841 1.00 82.06 96 GLN A CA 1
ATOM 762 C C . GLN A 1 96 ? 13.643 2.492 -14.463 1.00 82.06 96 GLN A C 1
ATOM 764 O O . GLN A 1 96 ? 14.469 2.910 -15.275 1.00 82.06 96 GLN A O 1
ATOM 769 N N . ARG A 1 97 ? 13.601 2.940 -13.205 1.00 83.88 97 ARG A N 1
ATOM 770 C CA . ARG A 1 97 ? 14.534 3.934 -12.668 1.00 83.88 97 ARG A CA 1
ATOM 771 C C . ARG A 1 97 ? 15.984 3.468 -12.774 1.00 83.88 97 ARG A C 1
ATOM 773 O O . ARG A 1 97 ? 16.845 4.224 -13.216 1.00 83.88 97 ARG A O 1
ATOM 780 N N . GLU A 1 98 ? 16.268 2.232 -12.369 1.00 82.31 98 GLU A N 1
ATOM 781 C CA . GLU A 1 98 ? 17.616 1.664 -12.458 1.00 82.31 98 GLU A CA 1
ATOM 782 C C . GLU A 1 98 ? 18.110 1.551 -13.903 1.00 82.31 98 GLU A C 1
ATOM 784 O O . GLU A 1 98 ? 19.286 1.814 -14.166 1.00 82.31 98 GLU A O 1
ATOM 789 N N . ALA A 1 99 ? 17.229 1.190 -14.841 1.00 78.56 99 ALA A N 1
ATOM 790 C CA . ALA A 1 99 ? 17.562 1.138 -16.261 1.00 78.56 99 ALA A CA 1
ATOM 791 C C . ALA A 1 99 ? 17.953 2.527 -16.799 1.00 78.56 99 ALA A C 1
ATOM 793 O O . ALA A 1 99 ? 19.001 2.665 -17.436 1.00 78.56 99 ALA A O 1
ATOM 794 N N . LEU A 1 100 ? 17.182 3.567 -16.462 1.00 77.75 100 LEU A N 1
ATOM 795 C CA . LEU A 1 100 ? 17.489 4.957 -16.823 1.00 77.75 100 LEU A CA 1
ATOM 796 C C . LEU A 1 100 ? 18.819 5.428 -16.217 1.00 77.75 100 LEU A C 1
ATOM 798 O O . LEU A 1 100 ? 19.650 5.999 -16.924 1.00 77.75 100 LEU A O 1
ATOM 802 N N . LEU A 1 101 ? 19.086 5.109 -14.944 1.00 78.19 101 LEU A N 1
ATOM 803 C CA . LEU A 1 101 ? 20.365 5.426 -14.295 1.00 78.19 101 LEU A CA 1
ATOM 804 C C . LEU A 1 101 ? 21.553 4.761 -14.996 1.00 78.19 101 LEU A C 1
ATOM 806 O O . LEU A 1 101 ? 22.569 5.414 -15.236 1.00 78.19 101 LEU A O 1
ATOM 810 N N . LYS A 1 102 ? 21.434 3.477 -15.357 1.00 78.00 102 LYS A N 1
ATOM 811 C CA . LYS A 1 102 ? 22.472 2.756 -16.115 1.00 78.00 102 LYS A CA 1
ATOM 812 C C . LYS A 1 102 ? 22.667 3.338 -17.514 1.00 78.00 102 LYS A C 1
ATOM 814 O O . LYS A 1 102 ? 23.783 3.321 -18.033 1.00 78.00 102 LYS A O 1
ATOM 819 N N . ALA A 1 103 ? 21.603 3.857 -18.121 1.00 74.06 103 ALA A N 1
ATOM 820 C CA . ALA A 1 103 ? 21.655 4.512 -19.421 1.00 74.06 103 ALA A CA 1
ATOM 821 C C . ALA A 1 103 ? 22.225 5.943 -19.366 1.00 74.06 103 ALA A C 1
ATOM 823 O O . ALA A 1 103 ? 22.611 6.462 -20.417 1.00 74.06 103 ALA A O 1
ATOM 824 N N . GLY A 1 104 ? 22.324 6.546 -18.173 1.00 75.44 104 GLY A N 1
ATOM 825 C CA . GLY A 1 104 ? 22.688 7.953 -17.985 1.00 75.44 104 GLY A CA 1
ATOM 826 C C . GLY A 1 104 ? 21.571 8.918 -18.394 1.00 75.44 104 GLY A C 1
ATOM 827 O O . GLY A 1 104 ? 21.853 10.053 -18.772 1.00 75.44 104 GLY A O 1
ATOM 828 N N . GLU A 1 105 ? 20.326 8.446 -18.378 1.00 76.75 105 GLU A N 1
ATOM 829 C CA . GLU A 1 105 ? 19.133 9.192 -18.776 1.00 76.75 105 GLU A CA 1
ATOM 830 C C . GLU A 1 105 ? 18.457 9.853 -17.571 1.00 76.75 105 GLU A C 1
ATOM 832 O O . GLU A 1 105 ? 18.718 9.515 -16.413 1.00 76.75 105 GLU A O 1
ATOM 837 N N . ASP A 1 106 ? 17.599 10.834 -17.850 1.00 76.75 106 ASP A N 1
ATOM 838 C CA . ASP A 1 106 ? 16.870 11.556 -16.815 1.00 76.75 106 ASP A CA 1
ATOM 839 C C . ASP A 1 106 ? 15.840 10.644 -16.127 1.00 76.75 106 ASP A C 1
ATOM 841 O O . ASP A 1 106 ? 15.094 9.911 -16.772 1.00 76.75 106 ASP A O 1
ATOM 845 N N . THR A 1 107 ? 15.801 10.701 -14.797 1.00 83.38 107 THR A N 1
ATOM 846 C CA . THR A 1 107 ? 14.937 9.878 -13.937 1.00 83.38 107 THR A CA 1
ATOM 847 C C . THR A 1 107 ? 13.790 10.666 -13.318 1.00 83.38 107 THR A C 1
ATOM 849 O O . THR A 1 107 ? 12.953 10.069 -12.644 1.00 83.38 107 THR A O 1
ATOM 852 N N . ILE A 1 108 ? 13.701 11.981 -13.559 1.00 72.31 108 ILE A N 1
ATOM 853 C CA . ILE A 1 108 ? 12.738 12.873 -12.893 1.00 72.31 108 ILE A CA 1
ATOM 854 C C . ILE A 1 108 ? 11.294 12.373 -13.014 1.00 72.31 108 ILE A C 1
ATOM 856 O O . ILE A 1 108 ? 10.558 12.366 -12.026 1.00 72.31 108 ILE A O 1
ATOM 860 N N . GLU A 1 109 ? 10.870 11.945 -14.205 1.00 74.81 109 GLU A N 1
ATOM 861 C CA . GLU A 1 109 ? 9.488 11.503 -14.415 1.00 74.81 109 GLU A CA 1
ATOM 862 C C . GLU A 1 109 ? 9.174 10.207 -13.650 1.00 74.81 109 GLU A C 1
ATOM 864 O O . GLU A 1 109 ? 8.112 10.088 -13.035 1.00 74.81 109 GLU A O 1
ATOM 869 N N . ILE A 1 110 ? 10.106 9.252 -13.640 1.00 80.56 110 ILE A N 1
ATOM 870 C CA . ILE A 1 110 ? 9.956 7.996 -12.897 1.00 80.56 110 ILE A CA 1
ATOM 871 C C . ILE A 1 110 ? 10.007 8.249 -11.387 1.00 80.56 110 ILE A C 1
ATOM 873 O O . ILE A 1 110 ? 9.177 7.713 -10.656 1.00 80.56 110 ILE A O 1
ATOM 877 N N . ASP A 1 111 ? 10.905 9.114 -10.914 1.00 71.44 111 ASP A N 1
ATOM 878 C CA . ASP A 1 111 ? 11.023 9.473 -9.496 1.00 71.44 111 ASP A CA 1
ATOM 879 C C . ASP A 1 111 ? 9.757 10.165 -8.983 1.00 71.44 111 ASP A C 1
ATOM 881 O O . ASP A 1 111 ? 9.306 9.909 -7.860 1.00 71.44 111 ASP A O 1
ATOM 885 N N . LYS A 1 112 ? 9.127 10.989 -9.828 1.00 73.75 112 LYS A N 1
ATOM 886 C CA . LYS A 1 112 ? 7.819 11.576 -9.544 1.00 73.75 112 LYS A CA 1
ATOM 887 C C . LYS A 1 112 ? 6.737 10.499 -9.424 1.00 73.75 112 LYS A C 1
ATOM 889 O O . LYS A 1 112 ? 6.048 10.479 -8.408 1.00 73.75 112 LYS A O 1
ATOM 894 N N . LYS A 1 113 ? 6.637 9.570 -10.383 1.00 75.38 113 LYS A N 1
ATOM 895 C CA . LYS A 1 113 ? 5.657 8.463 -10.346 1.00 75.38 113 LYS A CA 1
ATOM 896 C C . LYS A 1 113 ? 5.845 7.554 -9.127 1.00 75.38 113 LYS A C 1
ATOM 898 O O . LYS A 1 113 ? 4.869 7.181 -8.485 1.00 75.38 113 LYS A O 1
ATOM 903 N N . ILE A 1 114 ? 7.091 7.230 -8.773 1.00 75.56 114 ILE A N 1
ATOM 904 C CA . ILE A 1 114 ? 7.430 6.467 -7.559 1.00 75.56 114 ILE A CA 1
ATOM 905 C C . ILE A 1 114 ? 6.955 7.211 -6.310 1.00 75.56 114 ILE A C 1
ATOM 907 O O . ILE A 1 114 ? 6.389 6.604 -5.404 1.00 75.56 114 ILE A O 1
ATOM 911 N N . SER A 1 115 ? 7.178 8.524 -6.254 1.00 69.94 115 SER A N 1
ATOM 912 C CA . SER A 1 115 ? 6.774 9.346 -5.112 1.00 69.94 115 SER A CA 1
ATOM 913 C C . SER A 1 115 ? 5.255 9.424 -4.982 1.00 69.94 115 SER A C 1
ATOM 915 O O . SER A 1 115 ? 4.736 9.190 -3.897 1.00 69.94 115 SER A O 1
ATOM 917 N N . GLU A 1 116 ? 4.543 9.690 -6.079 1.00 76.62 116 GLU A N 1
ATOM 918 C CA . GLU A 1 116 ? 3.075 9.718 -6.121 1.00 76.62 116 GLU A CA 1
ATOM 919 C C . GLU A 1 116 ? 2.485 8.386 -5.657 1.00 76.62 116 GLU A C 1
ATOM 921 O O . GLU A 1 116 ? 1.636 8.361 -4.772 1.00 76.62 116 GLU A O 1
ATOM 926 N N . LYS A 1 117 ? 3.017 7.268 -6.159 1.00 79.19 117 LYS A N 1
ATOM 927 C CA . LYS A 1 117 ? 2.538 5.938 -5.781 1.00 79.19 117 LYS A CA 1
ATOM 928 C C . LYS A 1 117 ? 2.821 5.596 -4.316 1.00 79.19 117 LYS A C 1
ATOM 930 O O . LYS A 1 117 ? 2.015 4.944 -3.663 1.00 79.19 117 LYS A O 1
ATOM 935 N N . ARG A 1 118 ? 3.941 6.067 -3.758 1.00 76.31 118 ARG A N 1
ATOM 936 C CA . ARG A 1 118 ? 4.235 5.935 -2.319 1.00 76.31 118 ARG A CA 1
ATOM 937 C C . ARG A 1 118 ? 3.305 6.784 -1.452 1.00 76.31 118 ARG A C 1
ATOM 939 O O . ARG A 1 118 ? 2.990 6.358 -0.345 1.00 76.31 118 ARG A O 1
ATOM 946 N N . ILE A 1 119 ? 2.888 7.959 -1.929 1.00 71.25 119 ILE A N 1
ATOM 947 C CA . ILE A 1 119 ? 1.888 8.791 -1.244 1.00 71.25 119 ILE A CA 1
ATOM 948 C C . ILE A 1 119 ? 0.545 8.067 -1.239 1.00 71.25 119 ILE A C 1
ATOM 950 O O . ILE A 1 119 ? -0.011 7.877 -0.167 1.00 71.25 119 ILE A O 1
ATOM 954 N N . GLU A 1 120 ? 0.091 7.584 -2.395 1.00 79.19 120 GLU A N 1
ATOM 955 C CA . GLU A 1 120 ? -1.157 6.823 -2.537 1.00 79.19 120 GLU A CA 1
ATOM 956 C C . GLU A 1 120 ? -1.193 5.614 -1.586 1.00 79.19 120 GLU A C 1
ATOM 958 O O . GLU A 1 120 ? -2.126 5.465 -0.801 1.00 79.19 120 GLU A O 1
ATOM 963 N N . ILE A 1 121 ? -0.122 4.808 -1.558 1.00 77.06 121 ILE A N 1
ATOM 964 C CA . ILE A 1 121 ? -0.003 3.672 -0.628 1.00 77.06 121 ILE A CA 1
ATOM 965 C C . ILE A 1 121 ? -0.095 4.138 0.831 1.00 77.06 121 ILE A C 1
ATOM 967 O O . ILE A 1 121 ? -0.783 3.511 1.636 1.00 77.06 121 ILE A O 1
ATOM 971 N N . ALA A 1 122 ? 0.590 5.227 1.187 1.00 67.44 122 ALA A N 1
ATOM 972 C CA . ALA A 1 122 ? 0.583 5.746 2.550 1.00 67.44 122 ALA A CA 1
ATOM 973 C C . ALA A 1 122 ? -0.789 6.306 2.964 1.00 67.44 122 ALA A C 1
ATOM 975 O O . ALA A 1 122 ? -1.175 6.147 4.122 1.00 67.44 122 ALA A O 1
ATOM 976 N N . GLU A 1 123 ? -1.517 6.946 2.048 1.00 72.19 123 GLU A N 1
ATOM 977 C CA . GLU A 1 123 ? -2.874 7.456 2.274 1.00 72.19 123 GLU A CA 1
ATOM 978 C C . GLU A 1 123 ? -3.867 6.312 2.488 1.00 72.19 123 GLU A C 1
ATOM 980 O O . GLU A 1 123 ? -4.599 6.313 3.477 1.00 72.19 123 GLU A O 1
ATOM 985 N N . GLU A 1 124 ? -3.828 5.285 1.642 1.00 78.19 124 GLU A N 1
ATOM 986 C CA . GLU A 1 124 ? -4.695 4.115 1.793 1.00 78.19 124 GLU A CA 1
ATOM 987 C C . GLU A 1 124 ? -4.379 3.321 3.070 1.00 78.19 124 GLU A C 1
ATOM 989 O O . GLU A 1 124 ? -5.287 2.881 3.774 1.00 78.19 124 GLU A O 1
ATOM 994 N N . GLU A 1 125 ? -3.101 3.147 3.428 1.00 73.81 125 GLU A N 1
ATOM 995 C CA . GLU A 1 125 ? -2.730 2.515 4.701 1.00 73.81 125 GLU A CA 1
ATOM 996 C C . GLU A 1 125 ? -3.196 3.335 5.908 1.00 73.81 125 GLU A C 1
ATOM 998 O O . GLU A 1 125 ? -3.593 2.771 6.934 1.00 73.81 125 GLU A O 1
ATOM 1003 N N . ALA A 1 126 ? -3.134 4.662 5.807 1.00 68.56 126 ALA A N 1
ATOM 1004 C CA . ALA A 1 126 ? -3.621 5.568 6.833 1.00 68.56 126 ALA A CA 1
ATOM 1005 C C . ALA A 1 126 ? -5.142 5.455 7.009 1.00 68.56 126 ALA A C 1
ATOM 1007 O O . ALA A 1 126 ? -5.620 5.375 8.145 1.00 68.56 126 ALA A O 1
ATOM 1008 N N . GLU A 1 127 ? -5.888 5.387 5.908 1.00 75.12 127 GLU A N 1
ATOM 1009 C CA . GLU A 1 127 ? -7.339 5.209 5.909 1.00 75.12 127 GLU A CA 1
ATOM 1010 C C . GLU A 1 127 ? -7.737 3.839 6.470 1.00 75.12 127 GLU A C 1
ATOM 1012 O O . GLU A 1 127 ? -8.515 3.774 7.420 1.00 75.12 127 GLU A O 1
ATOM 1017 N N . GLN A 1 128 ? -7.095 2.753 6.031 1.00 74.75 128 GLN A N 1
ATOM 1018 C CA . GLN A 1 128 ? -7.332 1.415 6.588 1.00 74.75 128 GLN A CA 1
ATOM 1019 C C . GLN A 1 128 ? -7.049 1.348 8.094 1.00 74.75 128 GLN A C 1
ATOM 1021 O O . GLN A 1 128 ? -7.777 0.704 8.851 1.00 74.75 128 GLN A O 1
ATOM 1026 N N . ARG A 1 129 ? -5.975 1.996 8.568 1.00 66.50 129 ARG A N 1
ATOM 1027 C CA . ARG A 1 129 ? -5.670 2.063 10.009 1.00 66.50 129 ARG A CA 1
ATOM 1028 C C . ARG A 1 129 ? -6.743 2.829 10.770 1.00 66.50 129 ARG A C 1
ATOM 1030 O O . ARG A 1 129 ? -7.071 2.435 11.887 1.00 66.50 129 ARG A O 1
ATOM 1037 N N . LYS A 1 130 ? -7.263 3.907 10.184 1.00 73.12 130 LYS A N 1
ATOM 1038 C CA . LYS A 1 130 ? -8.351 4.692 10.762 1.00 73.12 130 LYS A CA 1
ATOM 1039 C C . LYS A 1 130 ? -9.628 3.857 10.857 1.00 73.12 130 LYS A C 1
ATOM 1041 O O . LYS A 1 130 ? -10.184 3.786 11.943 1.00 73.12 130 LYS A O 1
ATOM 1046 N N . GLU A 1 131 ? -10.025 3.164 9.793 1.00 73.81 131 GLU A N 1
ATOM 1047 C CA . GLU A 1 131 ? -11.203 2.284 9.792 1.00 73.81 131 GLU A CA 1
ATOM 1048 C C . GLU A 1 131 ? -11.098 1.168 10.838 1.00 73.81 131 GLU A C 1
ATOM 1050 O O . GLU A 1 131 ? -12.028 0.945 11.611 1.00 73.81 131 GLU A O 1
ATOM 1055 N N . ILE A 1 132 ? -9.944 0.490 10.917 1.00 69.62 132 ILE A N 1
ATOM 1056 C CA . ILE A 1 132 ? -9.701 -0.550 11.931 1.00 69.62 132 ILE A CA 1
ATOM 1057 C C . ILE A 1 132 ? -9.810 0.038 13.338 1.00 69.62 132 ILE A C 1
ATOM 1059 O O . ILE A 1 132 ? -10.383 -0.587 14.230 1.00 69.62 132 ILE A O 1
ATOM 1063 N N . PHE A 1 133 ? -9.243 1.225 13.547 1.00 67.81 133 PHE A N 1
ATOM 1064 C CA . PHE A 1 133 ? -9.278 1.879 14.843 1.00 67.81 133 PHE A CA 1
ATOM 1065 C C . PHE A 1 133 ? -10.693 2.334 15.217 1.00 67.81 133 PHE A C 1
ATOM 1067 O O . PHE A 1 133 ? -11.094 2.127 16.353 1.00 67.81 133 PHE A O 1
ATOM 1074 N N . GLU A 1 134 ? -11.468 2.880 14.280 1.00 72.62 134 GLU A N 1
ATOM 1075 C CA . GLU A 1 134 ? -12.876 3.243 14.491 1.00 72.62 134 GLU A CA 1
ATOM 1076 C C . GLU A 1 134 ? -13.734 2.008 14.800 1.00 72.62 134 GLU A C 1
ATOM 1078 O O . GLU A 1 134 ? -14.524 2.025 15.744 1.00 72.62 134 GLU A O 1
ATOM 1083 N N . ALA A 1 135 ? -13.539 0.903 14.075 1.00 69.56 135 ALA A N 1
ATOM 1084 C CA . ALA A 1 135 ? -14.224 -0.357 14.355 1.00 69.56 135 ALA A CA 1
ATOM 1085 C C . ALA A 1 135 ? -13.871 -0.906 15.750 1.00 69.56 135 ALA A C 1
ATOM 1087 O O . ALA A 1 135 ? -14.758 -1.319 16.497 1.00 69.56 135 ALA A O 1
ATOM 1088 N N . LEU A 1 136 ? -12.586 -0.868 16.126 1.00 67.44 136 LEU A N 1
ATOM 1089 C CA . LEU A 1 136 ? -12.130 -1.269 17.458 1.00 67.44 136 LEU A CA 1
ATOM 1090 C C . LEU A 1 136 ? -12.690 -0.348 18.550 1.00 67.44 136 LEU A C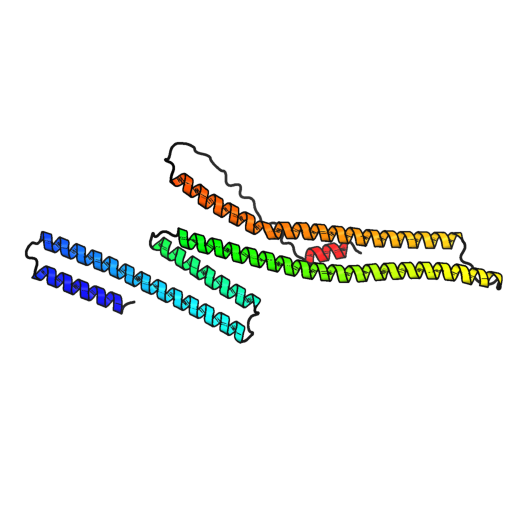 1
ATOM 1092 O O . LEU A 1 136 ? -13.134 -0.837 19.584 1.00 67.44 136 LEU A O 1
ATOM 1096 N N . TYR A 1 137 ? -12.682 0.964 18.320 1.00 70.69 137 TYR A N 1
ATOM 1097 C CA . TYR A 1 137 ? -13.219 1.974 19.228 1.00 70.69 137 TYR A CA 1
ATOM 1098 C C . TYR A 1 137 ? -14.706 1.735 19.500 1.00 70.69 137 TYR A C 1
ATOM 1100 O O . TYR A 1 137 ? -15.114 1.678 20.659 1.00 70.69 137 TYR A O 1
ATOM 1108 N N . ASN A 1 138 ? -15.500 1.518 18.449 1.00 73.00 138 ASN A N 1
ATOM 1109 C CA . ASN A 1 138 ? -16.928 1.236 18.578 1.00 73.00 138 ASN A CA 1
ATOM 1110 C C . ASN A 1 138 ? -17.171 -0.052 19.374 1.00 73.00 138 ASN A C 1
ATOM 1112 O O . ASN A 1 138 ? -17.929 -0.036 20.340 1.00 73.00 138 ASN A O 1
ATOM 1116 N N . ALA A 1 139 ? -16.456 -1.135 19.047 1.00 68.31 139 ALA A N 1
ATOM 1117 C CA . ALA A 1 139 ? -16.565 -2.398 19.776 1.00 68.31 139 ALA A CA 1
ATOM 1118 C C . ALA A 1 139 ? -16.161 -2.259 21.257 1.00 68.31 139 ALA A C 1
ATOM 1120 O O . ALA A 1 139 ? -16.810 -2.818 22.140 1.00 68.31 139 ALA A O 1
ATOM 1121 N N . MET A 1 140 ? -15.100 -1.498 21.552 1.00 65.31 140 MET A N 1
ATOM 1122 C CA . MET A 1 140 ? -14.676 -1.235 22.928 1.00 65.31 140 MET A CA 1
ATOM 1123 C C . MET A 1 140 ? -15.712 -0.417 23.698 1.00 65.31 140 MET A C 1
ATOM 1125 O O . MET A 1 140 ? -16.020 -0.769 24.835 1.00 65.31 140 MET A O 1
ATOM 1129 N N . ASN A 1 141 ? -16.264 0.635 23.095 1.00 71.69 141 ASN A N 1
ATOM 1130 C CA . ASN A 1 141 ? -17.304 1.443 23.726 1.00 71.69 141 ASN A CA 1
ATOM 1131 C C . ASN A 1 141 ? -18.556 0.618 24.034 1.00 71.69 141 ASN A C 1
ATOM 1133 O O . ASN A 1 141 ? -19.080 0.728 25.136 1.00 71.69 141 ASN A O 1
ATOM 1137 N N . GLU A 1 142 ? -18.998 -0.249 23.119 1.00 72.69 142 GLU A N 1
ATOM 1138 C CA . GLU A 1 142 ? -20.143 -1.139 23.356 1.00 72.69 142 GLU A CA 1
ATOM 1139 C C . GLU A 1 142 ? -19.909 -2.076 24.550 1.00 72.69 142 GLU A C 1
ATOM 1141 O O . GLU A 1 142 ? -20.760 -2.179 25.436 1.00 72.69 142 GLU A O 1
ATOM 1146 N N . ILE A 1 143 ? -18.738 -2.722 24.616 1.00 68.06 143 ILE A N 1
ATOM 1147 C CA . ILE A 1 143 ? -18.381 -3.628 25.721 1.00 68.06 143 ILE A CA 1
ATOM 1148 C C . ILE A 1 143 ? -18.322 -2.871 27.053 1.00 68.06 143 ILE A C 1
ATOM 1150 O O . ILE A 1 143 ? -18.783 -3.370 28.079 1.00 68.06 143 ILE A O 1
ATOM 1154 N N . VAL A 1 144 ? -17.743 -1.673 27.049 1.00 69.06 144 VAL A N 1
ATOM 1155 C CA . VAL A 1 144 ? -17.525 -0.877 28.260 1.00 69.06 144 VAL A CA 1
ATOM 1156 C C . VAL A 1 144 ? -18.822 -0.277 28.778 1.00 69.06 144 VAL A C 1
ATOM 1158 O O . VAL A 1 144 ? -19.061 -0.332 29.983 1.00 69.06 144 VAL A O 1
ATOM 1161 N N . SER A 1 145 ? -19.669 0.249 27.892 1.00 74.50 145 SER A N 1
ATOM 1162 C CA . SER A 1 145 ? -21.020 0.678 28.249 1.00 74.50 145 SER A CA 1
ATOM 1163 C C . SER A 1 145 ? -21.786 -0.476 28.882 1.00 74.50 145 SER A C 1
ATOM 1165 O O . SER A 1 145 ? -22.260 -0.332 30.000 1.00 74.50 145 SER A O 1
ATOM 1167 N N . LEU A 1 146 ? -21.791 -1.659 28.258 1.00 74.19 146 LEU A N 1
ATOM 1168 C CA . LEU A 1 146 ? -22.476 -2.827 28.815 1.00 74.19 146 LEU A CA 1
ATOM 1169 C C . LEU A 1 146 ? -21.937 -3.236 30.199 1.00 74.19 146 LEU A C 1
ATOM 1171 O O . LEU A 1 146 ? -22.717 -3.596 31.079 1.00 74.19 146 LEU A O 1
ATOM 1175 N N . PHE A 1 147 ? -20.619 -3.165 30.412 1.00 73.81 147 PHE A N 1
ATOM 1176 C CA . PHE A 1 147 ? -19.999 -3.475 31.702 1.00 73.81 147 PHE A CA 1
ATOM 1177 C C . PHE A 1 147 ? -20.393 -2.475 32.800 1.00 73.81 147 PHE A C 1
ATOM 1179 O O . PHE A 1 147 ? -20.886 -2.887 33.852 1.00 73.81 147 PHE A O 1
ATOM 1186 N N . PHE A 1 148 ? -20.205 -1.172 32.562 1.00 75.50 148 PHE A N 1
ATOM 1187 C CA . PHE A 1 148 ? -20.509 -0.146 33.563 1.00 75.50 148 PHE A CA 1
ATOM 1188 C C . PHE A 1 148 ? -22.013 0.014 33.793 1.00 75.50 148 PHE A C 1
ATOM 1190 O O . PHE A 1 148 ? -22.418 0.212 34.936 1.00 75.50 148 PHE A O 1
ATOM 1197 N N . ASP A 1 149 ? -22.847 -0.141 32.762 1.00 77.19 149 ASP A N 1
ATOM 1198 C CA . ASP A 1 149 ? -24.305 -0.110 32.906 1.00 77.19 149 ASP A CA 1
ATOM 1199 C C . ASP A 1 149 ? -24.792 -1.278 33.774 1.00 77.19 149 ASP A C 1
ATOM 1201 O O . ASP A 1 149 ? -25.623 -1.082 34.660 1.00 77.19 149 ASP A O 1
ATOM 1205 N N . ALA A 1 150 ? -24.242 -2.484 33.587 1.00 75.00 150 ALA A N 1
ATOM 1206 C CA . ALA A 1 150 ? -24.568 -3.639 34.425 1.00 75.00 150 ALA A CA 1
ATOM 1207 C C . ALA A 1 150 ? -24.108 -3.453 35.881 1.00 75.00 150 ALA A C 1
ATOM 1209 O O . ALA A 1 150 ? -24.830 -3.816 36.814 1.00 75.00 150 ALA A O 1
ATOM 1210 N N . GLU A 1 151 ? -22.923 -2.876 36.094 1.00 74.69 151 GLU A N 1
ATOM 1211 C CA . GLU A 1 151 ? -22.403 -2.589 37.433 1.00 74.69 151 GLU A CA 1
ATOM 1212 C C . GLU A 1 151 ? -23.235 -1.512 38.147 1.00 74.69 151 GLU A C 1
ATOM 1214 O O . GLU A 1 151 ? -23.625 -1.699 39.302 1.00 74.69 151 GLU A O 1
ATOM 1219 N N . LEU A 1 152 ? -23.591 -0.428 37.451 1.00 75.50 152 LEU A N 1
ATOM 1220 C CA . LEU A 1 152 ? -24.463 0.624 37.977 1.00 75.50 152 LEU A CA 1
ATOM 1221 C C . LEU A 1 152 ? -25.878 0.106 38.255 1.00 75.50 152 LEU A C 1
ATOM 1223 O O . LEU A 1 152 ? -26.430 0.408 39.313 1.00 75.50 152 LEU A O 1
ATOM 1227 N N . ALA A 1 153 ? -26.447 -0.715 37.367 1.00 81.94 153 ALA A N 1
ATOM 1228 C CA . ALA A 1 153 ? -27.753 -1.338 37.576 1.00 81.94 153 ALA A CA 1
ATOM 1229 C C . ALA A 1 153 ? -27.754 -2.233 38.822 1.00 81.94 153 ALA A C 1
ATOM 1231 O O . ALA A 1 153 ? -28.670 -2.151 39.639 1.00 81.94 153 ALA A O 1
ATOM 1232 N N . LYS A 1 154 ? -26.694 -3.027 39.019 1.00 82.44 154 LYS A N 1
ATOM 1233 C CA . LYS A 1 154 ? -26.534 -3.856 40.217 1.00 82.44 154 LYS A CA 1
ATOM 1234 C C . LYS A 1 154 ? -26.435 -3.010 41.490 1.00 82.44 154 LYS A C 1
ATOM 1236 O O . LYS A 1 154 ? -27.098 -3.327 42.471 1.00 82.44 154 LYS A O 1
ATOM 1241 N N . ILE A 1 155 ? -25.647 -1.931 41.486 1.00 75.31 155 ILE A N 1
ATOM 1242 C CA . ILE A 1 155 ? -25.530 -1.028 42.646 1.00 75.31 155 ILE A CA 1
ATOM 1243 C C . ILE A 1 155 ? -26.869 -0.328 42.936 1.00 75.31 155 ILE A C 1
ATOM 1245 O O . ILE A 1 155 ? -27.240 -0.182 44.101 1.00 75.31 155 ILE A O 1
ATOM 1249 N N . SER A 1 156 ? -27.612 0.072 41.898 1.00 77.69 156 SER A N 1
ATOM 1250 C CA . SER A 1 156 ? -28.953 0.654 42.043 1.00 77.69 156 SER A CA 1
ATOM 1251 C C . SER A 1 156 ? -29.925 -0.343 42.667 1.00 77.69 156 SER A C 1
ATOM 1253 O O . SER A 1 156 ? -30.634 0.002 43.610 1.00 77.69 156 SER A O 1
ATOM 1255 N N . GLN A 1 157 ? -29.900 -1.595 42.208 1.00 84.56 157 GLN A N 1
ATOM 1256 C CA . GLN A 1 157 ? -30.709 -2.666 42.776 1.00 84.56 157 GLN A CA 1
ATOM 1257 C C . GLN A 1 157 ? -30.331 -2.949 44.239 1.00 84.56 157 GLN A C 1
ATOM 1259 O O . GLN A 1 157 ? -31.212 -3.049 45.082 1.00 84.56 157 GLN A O 1
ATOM 1264 N N . GLU A 1 158 ? -29.037 -2.983 44.583 1.00 78.38 158 GLU A N 1
ATOM 1265 C CA . GLU A 1 158 ? -28.585 -3.130 45.977 1.00 78.38 158 GLU A CA 1
ATOM 1266 C C . GLU A 1 158 ? -29.049 -1.961 46.871 1.00 78.38 158 GLU A C 1
ATOM 1268 O O . GLU A 1 158 ? -29.341 -2.170 48.051 1.00 78.38 158 GLU A O 1
ATOM 1273 N N . MET A 1 159 ? -29.144 -0.735 46.335 1.00 77.06 159 MET A N 1
ATOM 1274 C CA . MET A 1 159 ? -29.708 0.411 47.061 1.00 77.06 159 MET A CA 1
ATOM 1275 C C . MET A 1 159 ? -31.221 0.283 47.270 1.00 77.06 159 MET A C 1
ATOM 1277 O O . MET A 1 159 ? -31.696 0.554 48.376 1.00 77.06 159 MET A O 1
ATOM 1281 N N . GLU A 1 160 ? -31.962 -0.125 46.239 1.00 81.69 160 GLU A N 1
ATOM 1282 C CA . GLU A 1 160 ? -33.410 -0.350 46.313 1.00 81.69 160 GLU A CA 1
ATOM 1283 C C . GLU A 1 160 ? -33.748 -1.481 47.286 1.00 81.69 160 GLU A C 1
ATOM 1285 O O . GLU A 1 160 ? -34.578 -1.296 48.177 1.00 81.69 160 GLU A O 1
ATOM 1290 N N . ASP A 1 161 ? -33.040 -2.607 47.191 1.00 80.56 161 ASP A N 1
ATOM 1291 C CA . ASP A 1 161 ? -33.192 -3.749 48.087 1.00 80.56 161 ASP A CA 1
ATOM 1292 C C . ASP A 1 161 ? -32.899 -3.341 49.534 1.00 80.56 161 ASP A C 1
ATOM 1294 O O . ASP A 1 161 ? -33.689 -3.631 50.430 1.00 80.56 161 ASP A O 1
ATOM 1298 N N . LEU A 1 162 ? -31.809 -2.605 49.793 1.00 76.69 162 LEU A N 1
ATOM 1299 C CA . LEU A 1 162 ? -31.478 -2.119 51.138 1.00 76.69 162 LEU A CA 1
ATOM 1300 C C . LEU A 1 162 ? -32.592 -1.230 51.721 1.00 76.69 162 LEU A C 1
ATOM 1302 O O . LEU A 1 162 ? -32.900 -1.318 52.912 1.00 76.69 162 LEU A O 1
ATOM 1306 N N . GLN A 1 163 ? -33.204 -0.385 50.890 1.00 73.81 163 GLN A N 1
ATOM 1307 C CA . GLN A 1 163 ? -34.307 0.486 51.289 1.00 73.81 163 GLN A CA 1
ATOM 1308 C C . GLN A 1 163 ? -35.610 -0.303 51.511 1.00 73.81 163 GLN A C 1
ATOM 1310 O O . GLN A 1 163 ? -36.358 -0.022 52.455 1.00 73.81 163 GLN A O 1
ATOM 1315 N N . HIS A 1 164 ? -35.860 -1.326 50.694 1.00 76.62 164 HIS A N 1
ATOM 1316 C CA . HIS A 1 164 ? -36.997 -2.228 50.835 1.00 76.62 164 HIS A CA 1
ATOM 1317 C C . HIS A 1 164 ? -36.888 -3.111 52.087 1.00 76.62 164 HIS A C 1
ATOM 1319 O O . HIS A 1 164 ? -37.854 -3.211 52.843 1.00 76.62 164 HIS A O 1
ATOM 1325 N N . TYR A 1 165 ? -35.711 -3.678 52.375 1.00 66.06 165 TYR A N 1
ATOM 1326 C CA . TYR A 1 165 ? -35.465 -4.446 53.600 1.00 66.06 165 TYR A CA 1
ATOM 1327 C C . TYR A 1 165 ? -35.640 -3.580 54.841 1.00 66.06 165 TYR A C 1
ATOM 1329 O O . TYR A 1 165 ? -36.331 -3.984 55.765 1.00 66.06 165 TYR A O 1
ATOM 1337 N N . TYR A 1 166 ? -35.099 -2.359 54.855 1.00 62.53 166 TYR A N 1
ATOM 1338 C CA . TYR A 1 166 ? -35.286 -1.458 55.991 1.00 62.53 166 TYR A CA 1
ATOM 1339 C C . TYR A 1 166 ? -36.769 -1.137 56.234 1.00 62.53 166 TYR A C 1
ATOM 1341 O O . TYR A 1 166 ? -37.235 -1.224 57.363 1.00 62.53 166 TYR A O 1
ATOM 1349 N N . THR A 1 167 ? -37.532 -0.808 55.190 1.00 66.06 167 THR A N 1
ATOM 1350 C CA . THR A 1 167 ? -38.959 -0.464 55.337 1.00 66.06 167 THR A CA 1
ATOM 1351 C C . THR A 1 167 ? -39.821 -1.666 55.731 1.00 66.06 167 THR A C 1
ATOM 1353 O O . THR A 1 167 ? -40.677 -1.540 56.606 1.00 66.06 167 THR A O 1
ATOM 1356 N N . THR A 1 168 ? -39.555 -2.841 55.161 1.00 64.50 168 THR A N 1
ATOM 1357 C CA . THR A 1 168 ? -40.326 -4.067 55.422 1.00 64.50 168 THR A CA 1
ATOM 1358 C C . THR A 1 168 ? -39.960 -4.690 56.774 1.00 64.50 168 THR A C 1
ATOM 1360 O O . THR A 1 168 ? -40.848 -5.001 57.569 1.00 64.50 168 THR A O 1
ATOM 1363 N N . ASP A 1 169 ? -38.667 -4.782 57.108 1.00 57.66 169 ASP A N 1
ATOM 1364 C CA . ASP A 1 169 ? -38.209 -5.300 58.403 1.00 57.66 169 ASP A CA 1
ATOM 1365 C C . ASP A 1 169 ? -38.510 -4.324 59.552 1.00 57.66 169 ASP A C 1
ATOM 1367 O O . ASP A 1 169 ? -38.757 -4.775 60.669 1.00 57.66 169 ASP A O 1
ATOM 1371 N N . ALA A 1 170 ? -38.570 -3.004 59.318 1.00 60.47 170 ALA A N 1
ATOM 1372 C CA . ALA A 1 170 ? -39.064 -2.041 60.314 1.00 60.47 170 ALA A CA 1
ATOM 1373 C C . ALA A 1 170 ? -40.521 -2.311 60.705 1.00 60.47 170 ALA A C 1
ATOM 1375 O O . ALA A 1 170 ? -40.889 -2.257 61.885 1.00 60.47 170 ALA A O 1
ATOM 1376 N N . GLU A 1 171 ? -41.367 -2.593 59.714 1.00 61.84 171 GLU A N 1
ATOM 1377 C CA . GLU A 1 171 ? -42.782 -2.883 59.928 1.00 61.84 171 GLU A CA 1
ATOM 1378 C C . GLU A 1 171 ? -43.009 -4.268 60.545 1.00 61.84 171 GLU A C 1
ATOM 1380 O O . GLU A 1 171 ? -43.914 -4.433 61.370 1.00 61.84 171 GLU A O 1
ATOM 1385 N N . GLU A 1 172 ? -42.184 -5.256 60.194 1.00 60.66 172 GLU A N 1
ATOM 1386 C CA . GLU A 1 172 ? -42.263 -6.609 60.744 1.00 60.66 172 GLU A CA 1
ATOM 1387 C C . GLU A 1 172 ? -41.631 -6.744 62.137 1.00 60.66 172 GLU A C 1
ATOM 1389 O O . GLU A 1 172 ? -42.203 -7.427 62.989 1.00 60.66 172 GLU A O 1
ATOM 1394 N N . ALA A 1 173 ? -40.516 -6.066 62.423 1.00 57.78 173 ALA A N 1
ATOM 1395 C CA . ALA A 1 173 ? -39.904 -6.027 63.756 1.00 57.78 173 ALA A CA 1
ATOM 1396 C C . ALA A 1 173 ? -40.792 -5.292 64.774 1.00 57.78 173 ALA A C 1
ATOM 1398 O O . ALA A 1 173 ? -40.820 -5.647 65.951 1.00 57.78 173 ALA A O 1
ATOM 1399 N N . ARG A 1 174 ? -41.617 -4.331 64.327 1.00 60.19 174 ARG A N 1
ATOM 1400 C CA . ARG A 1 174 ? -42.695 -3.756 65.155 1.00 60.19 174 ARG A CA 1
ATOM 1401 C C . ARG A 1 174 ? -43.754 -4.780 65.575 1.00 60.19 174 ARG A C 1
ATOM 1403 O O . ARG A 1 174 ? -44.428 -4.561 66.578 1.00 60.19 174 ARG A O 1
ATOM 1410 N N . LYS A 1 175 ? -43.929 -5.865 64.813 1.00 64.31 175 LYS A N 1
ATOM 1411 C CA . LYS A 1 175 ? -44.946 -6.905 65.044 1.00 64.31 175 LYS A CA 1
ATOM 1412 C C . LYS A 1 175 ? -44.380 -8.175 65.698 1.00 64.31 175 LYS A C 1
ATOM 1414 O O . LYS A 1 175 ? -45.163 -8.956 66.226 1.00 64.31 175 LYS A O 1
ATOM 1419 N N . ASN A 1 176 ? -43.060 -8.387 65.680 1.00 56.56 176 ASN A N 1
ATOM 1420 C CA . ASN A 1 176 ? -42.390 -9.575 66.223 1.00 56.56 176 ASN A CA 1
ATOM 1421 C C . ASN A 1 176 ? -41.054 -9.206 66.894 1.00 56.56 176 ASN A C 1
ATOM 1423 O O . ASN A 1 176 ? -40.121 -8.781 66.216 1.00 56.56 176 ASN A O 1
ATOM 1427 N N . ALA A 1 177 ? -40.947 -9.420 68.210 1.00 57.44 177 ALA A N 1
ATOM 1428 C CA . ALA A 1 177 ? -39.798 -8.996 69.023 1.00 57.44 177 ALA A CA 1
ATOM 1429 C C . ALA A 1 177 ? -38.484 -9.752 68.729 1.00 57.44 177 ALA A C 1
ATOM 1431 O O . ALA A 1 177 ? -37.409 -9.253 69.051 1.00 57.44 177 ALA A O 1
ATOM 1432 N N . ASP A 1 178 ? -38.562 -10.926 68.095 1.00 55.53 178 ASP A N 1
ATOM 1433 C CA . ASP A 1 178 ? -37.406 -11.794 67.833 1.00 55.53 178 ASP A CA 1
ATOM 1434 C C . ASP A 1 178 ? -36.694 -11.507 66.493 1.00 55.53 178 ASP A C 1
ATOM 1436 O O . ASP A 1 178 ? -35.653 -12.102 66.202 1.00 55.53 178 ASP A O 1
ATOM 1440 N N . LYS A 1 179 ? -37.226 -10.609 65.647 1.00 57.06 179 LYS A N 1
ATOM 1441 C CA . LYS A 1 179 ? -36.614 -10.272 64.348 1.00 57.06 179 LYS A CA 1
ATOM 1442 C C . LYS A 1 179 ? -35.536 -9.192 64.502 1.00 57.06 179 LYS A C 1
ATOM 1444 O O . LYS A 1 179 ? -35.761 -8.144 65.101 1.00 57.06 179 LYS A O 1
ATOM 1449 N N . LYS A 1 180 ? -34.348 -9.442 63.934 1.00 56.25 180 LYS A N 1
ATOM 1450 C CA . LYS A 1 180 ? -33.217 -8.498 63.945 1.00 56.25 180 LYS A CA 1
ATOM 1451 C C . LYS A 1 180 ? -33.489 -7.313 63.017 1.00 56.25 180 LYS A C 1
ATOM 1453 O O . LYS A 1 180 ? -33.493 -7.472 61.804 1.00 56.25 180 LYS A O 1
ATOM 1458 N N . TYR A 1 181 ? -33.648 -6.134 63.608 1.00 57.94 181 TYR A N 1
ATOM 1459 C CA . TYR A 1 181 ? -33.744 -4.853 62.914 1.00 57.94 181 TYR A CA 1
ATOM 1460 C C . TYR A 1 181 ? -32.353 -4.347 62.507 1.00 57.94 181 TYR A C 1
ATOM 1462 O O . TYR A 1 181 ? -31.433 -4.336 63.330 1.00 57.94 181 TYR A O 1
ATOM 1470 N N . ILE A 1 182 ? -32.193 -3.909 61.257 1.00 61.31 182 ILE A N 1
ATOM 1471 C CA . ILE A 1 182 ? -31.009 -3.151 60.834 1.00 61.31 182 ILE A CA 1
ATOM 1472 C C . ILE A 1 182 ? -31.132 -1.754 61.445 1.00 61.31 182 ILE A C 1
ATOM 1474 O O . ILE A 1 182 ? -32.135 -1.075 61.235 1.00 61.31 182 ILE A O 1
ATOM 1478 N N . THR A 1 183 ? -30.138 -1.313 62.217 1.00 67.25 183 THR A N 1
ATOM 1479 C CA . THR A 1 183 ? -30.192 0.012 62.848 1.00 67.25 183 THR A CA 1
ATOM 1480 C C . THR A 1 183 ? -30.135 1.126 61.799 1.00 67.25 183 THR A C 1
ATOM 1482 O O . THR A 1 183 ? -29.531 0.970 60.737 1.00 67.25 183 THR A O 1
ATOM 1485 N N . GLU A 1 184 ? -30.732 2.280 62.113 1.00 69.56 184 GLU A N 1
ATOM 1486 C CA . GLU A 1 184 ? -30.680 3.493 61.278 1.00 69.56 184 GLU A CA 1
ATOM 1487 C C . GLU A 1 184 ? -29.239 3.835 60.860 1.00 69.56 184 GLU A C 1
ATOM 1489 O O . GLU A 1 184 ? -28.961 4.126 59.698 1.00 69.56 184 GLU A O 1
ATOM 1494 N N . GLU A 1 185 ? -28.302 3.735 61.809 1.00 71.75 185 GLU A N 1
ATOM 1495 C CA . GLU A 1 185 ? -26.879 3.993 61.587 1.00 71.75 185 GLU A CA 1
ATOM 1496 C C . GLU A 1 185 ? -26.245 2.986 60.620 1.00 71.75 185 GLU A C 1
ATOM 1498 O O . GLU A 1 185 ? -25.438 3.367 59.770 1.00 71.75 185 GLU A O 1
ATOM 1503 N N . GLU A 1 186 ? -26.606 1.702 60.706 1.00 72.50 186 GLU A N 1
ATOM 1504 C CA . GLU A 1 186 ? -26.070 0.675 59.811 1.00 72.50 186 GLU A CA 1
ATOM 1505 C C . GLU A 1 186 ? -26.633 0.817 58.389 1.00 72.50 186 GLU A C 1
ATOM 1507 O O . GLU A 1 186 ? -25.893 0.654 57.415 1.00 72.50 186 GLU A O 1
ATOM 1512 N N . MET A 1 187 ? -27.902 1.214 58.255 1.00 74.25 187 MET A N 1
ATOM 1513 C CA . MET A 1 187 ? -28.527 1.535 56.968 1.00 74.25 187 MET A CA 1
ATOM 1514 C C . MET A 1 187 ? -27.873 2.758 56.313 1.00 74.25 187 MET A C 1
ATOM 1516 O O . MET A 1 187 ? -27.442 2.676 55.160 1.00 74.25 187 MET A O 1
ATOM 1520 N N . GLN A 1 188 ? -27.692 3.854 57.056 1.00 72.81 188 GLN A N 1
ATOM 1521 C CA . GLN A 1 188 ? -27.001 5.048 56.557 1.00 72.81 188 GLN A CA 1
ATOM 1522 C C . GLN A 1 188 ? -25.554 4.743 56.162 1.00 72.81 188 GLN A C 1
ATOM 1524 O O . GLN A 1 188 ? -25.084 5.197 55.116 1.00 72.81 188 GLN A O 1
ATOM 1529 N N . ARG A 1 189 ? -24.847 3.926 56.952 1.00 78.25 189 ARG A N 1
ATOM 1530 C CA . ARG A 1 189 ? -23.486 3.485 56.630 1.00 78.25 189 ARG A CA 1
ATOM 1531 C C . ARG A 1 189 ? -23.446 2.691 55.321 1.00 78.25 189 ARG A C 1
ATOM 1533 O O . ARG A 1 189 ? -22.582 2.966 54.489 1.00 78.25 189 ARG A O 1
ATOM 1540 N N . ARG A 1 190 ? -24.363 1.737 55.121 1.00 74.50 190 ARG A N 1
ATOM 1541 C CA . ARG A 1 190 ? -24.430 0.923 53.893 1.00 74.50 190 ARG A CA 1
ATOM 1542 C C . ARG A 1 190 ? -24.843 1.745 52.673 1.00 74.50 190 ARG A C 1
ATOM 1544 O O . ARG A 1 190 ? -24.213 1.609 51.630 1.00 74.50 190 ARG A O 1
ATOM 1551 N N . GLN A 1 191 ? -25.806 2.658 52.801 1.00 77.06 191 GLN A N 1
ATOM 1552 C CA . GLN A 1 191 ? -26.141 3.599 51.725 1.00 77.06 191 GLN A CA 1
ATOM 1553 C C . GLN A 1 191 ? -24.942 4.462 51.330 1.00 77.06 191 GLN A C 1
ATOM 1555 O O . GLN A 1 191 ? -24.692 4.682 50.147 1.00 77.06 191 GLN A O 1
ATOM 1560 N N . LEU A 1 192 ? -24.184 4.959 52.309 1.00 81.12 192 LEU A N 1
ATOM 1561 C CA . LEU A 1 192 ? -23.021 5.798 52.044 1.00 81.12 192 LEU A CA 1
ATOM 1562 C C . LEU A 1 192 ? -21.883 4.999 51.388 1.00 81.12 192 LEU A C 1
ATOM 1564 O O . LEU A 1 192 ? -21.182 5.530 50.529 1.00 81.12 192 LEU A O 1
ATOM 1568 N N . GLU A 1 193 ? -21.726 3.719 51.735 1.00 80.69 193 GLU A N 1
ATOM 1569 C CA . GLU A 1 193 ? -20.817 2.799 51.044 1.00 80.69 193 GLU A CA 1
ATOM 1570 C C . GLU A 1 193 ? -21.246 2.544 49.588 1.00 80.69 193 GLU A C 1
ATOM 1572 O O . GLU A 1 193 ? -20.415 2.658 48.687 1.00 80.69 193 GLU A O 1
ATOM 1577 N N . LEU A 1 194 ? -22.532 2.273 49.337 1.00 77.62 194 LEU A N 1
ATOM 1578 C CA . LEU A 1 194 ? -23.067 2.059 47.985 1.00 77.62 194 LEU A CA 1
ATOM 1579 C C . LEU A 1 194 ? -22.950 3.319 47.115 1.00 77.62 194 LEU A C 1
ATOM 1581 O O . LEU A 1 194 ? -22.477 3.232 45.985 1.00 77.62 194 LEU A O 1
ATOM 1585 N N . LYS A 1 195 ? -23.242 4.508 47.662 1.00 78.50 195 LYS A N 1
ATOM 1586 C CA . LYS A 1 195 ? -23.026 5.791 46.965 1.00 78.50 195 LYS A CA 1
ATOM 1587 C C . LYS A 1 195 ? -21.559 6.032 46.616 1.00 78.50 195 LYS A C 1
ATOM 1589 O O . LYS A 1 195 ? -21.259 6.564 45.551 1.00 78.50 195 LYS A O 1
ATOM 1594 N N . ARG A 1 196 ? -20.628 5.640 47.495 1.00 82.94 196 ARG A N 1
ATOM 1595 C CA . ARG A 1 196 ? -19.188 5.705 47.194 1.00 82.94 196 ARG A CA 1
ATOM 1596 C C . ARG A 1 196 ? -18.814 4.755 46.058 1.00 82.94 196 ARG A C 1
ATOM 1598 O O . ARG A 1 196 ? -18.066 5.170 45.181 1.00 82.94 196 ARG A O 1
ATOM 1605 N N . LYS A 1 197 ? -19.343 3.525 46.046 1.00 77.62 197 LYS A N 1
ATOM 1606 C CA . LYS A 1 197 ? -19.126 2.563 44.949 1.00 77.62 197 LYS A CA 1
ATOM 1607 C C . LYS A 1 197 ? -19.693 3.075 43.626 1.00 77.62 197 LYS A C 1
ATOM 1609 O O . LYS A 1 197 ? -18.990 3.024 42.625 1.00 77.62 197 LYS A O 1
ATOM 1614 N N . GLN A 1 198 ? -20.894 3.653 43.638 1.00 75.19 198 GLN A N 1
ATOM 1615 C CA . GLN A 1 198 ? -21.495 4.277 42.459 1.00 75.19 198 GLN A CA 1
ATOM 1616 C C . GLN A 1 198 ? -20.615 5.411 41.909 1.00 75.19 198 GLN A C 1
ATOM 1618 O O . GLN A 1 198 ? -20.227 5.384 40.745 1.00 75.19 198 GLN A O 1
ATOM 1623 N N . ALA A 1 199 ? -20.214 6.361 42.761 1.00 78.69 199 ALA A N 1
ATOM 1624 C CA . ALA A 1 199 ? -19.346 7.468 42.352 1.00 78.69 199 ALA A CA 1
ATOM 1625 C C . ALA A 1 199 ? -17.969 6.987 41.851 1.00 78.69 199 ALA A C 1
ATOM 1627 O O . ALA A 1 199 ? -17.375 7.594 40.960 1.00 78.69 199 ALA A O 1
ATOM 1628 N N . GLN A 1 200 ? -17.447 5.891 42.412 1.00 75.62 200 GLN A N 1
ATOM 1629 C CA . GLN A 1 200 ? -16.215 5.254 41.947 1.00 75.62 200 GLN A CA 1
ATOM 1630 C C . GLN A 1 200 ? -16.395 4.644 40.546 1.00 75.62 200 GLN A C 1
ATOM 1632 O O . GLN A 1 200 ? -15.532 4.848 39.695 1.00 75.62 200 GLN A O 1
ATOM 1637 N N . ALA A 1 201 ? -17.504 3.942 40.291 1.00 73.00 201 ALA A N 1
ATOM 1638 C CA . ALA A 1 201 ? -17.820 3.365 38.984 1.00 73.00 201 ALA A CA 1
ATOM 1639 C C . ALA A 1 201 ? -17.981 4.452 37.904 1.00 73.00 201 ALA A C 1
ATOM 1641 O O . ALA A 1 201 ? -17.336 4.375 36.860 1.00 73.00 201 ALA A O 1
ATOM 1642 N N . GLU A 1 202 ? -18.722 5.528 38.191 1.00 74.38 202 GLU A N 1
ATOM 1643 C CA . GLU A 1 202 ? -18.875 6.689 37.293 1.00 74.38 202 GLU A CA 1
ATOM 1644 C C . GLU A 1 202 ? -17.526 7.386 37.011 1.00 74.38 202 GLU A C 1
ATOM 1646 O O . GLU A 1 202 ? -17.203 7.769 35.877 1.00 74.38 202 GLU A O 1
ATOM 1651 N N . LYS A 1 203 ? -16.671 7.515 38.036 1.00 76.56 203 LYS A N 1
ATOM 1652 C CA . LYS A 1 203 ? -15.308 8.039 37.875 1.00 76.56 203 LYS A CA 1
ATOM 1653 C C . LYS A 1 203 ? -14.449 7.129 36.992 1.00 76.56 203 LYS A C 1
ATOM 1655 O O . LYS A 1 203 ? -13.690 7.625 36.162 1.00 76.56 203 LYS A O 1
ATOM 1660 N N . ASN A 1 204 ? -14.553 5.814 37.148 1.00 71.00 204 ASN A N 1
ATOM 1661 C CA . ASN A 1 204 ? -13.807 4.861 36.330 1.00 71.00 204 ASN A CA 1
ATOM 1662 C C . ASN A 1 204 ? -14.268 4.901 34.864 1.00 71.00 204 ASN A C 1
ATOM 1664 O O . ASN A 1 204 ? -13.420 4.953 33.974 1.00 71.00 204 ASN A O 1
ATOM 1668 N N . GLN A 1 205 ? -15.579 4.974 34.612 1.00 75.25 205 GLN A N 1
ATOM 1669 C CA . GLN A 1 205 ? -16.146 5.129 33.268 1.00 75.25 205 GLN A CA 1
ATOM 1670 C C . GLN A 1 205 ? -15.651 6.417 32.588 1.00 75.25 205 GLN A C 1
ATOM 1672 O O . GLN A 1 205 ? -15.198 6.394 31.444 1.00 75.25 205 GLN A O 1
ATOM 1677 N N . SER A 1 206 ? -15.667 7.549 33.300 1.00 73.69 206 SER A N 1
ATOM 1678 C CA . SER A 1 206 ? -15.189 8.829 32.755 1.00 73.69 206 SER A CA 1
ATOM 1679 C C . SER A 1 206 ? -13.679 8.848 32.489 1.00 73.69 206 SER A C 1
ATOM 1681 O O . SER A 1 206 ? -13.253 9.338 31.442 1.00 73.69 206 SER A O 1
ATOM 1683 N N . MET A 1 207 ? -12.864 8.270 33.378 1.00 67.69 207 MET A N 1
ATOM 1684 C CA . MET A 1 207 ? -11.417 8.117 33.166 1.00 67.69 207 MET A CA 1
ATOM 1685 C C . MET A 1 207 ? -11.106 7.210 31.975 1.00 67.69 207 MET A C 1
ATOM 1687 O O . MET A 1 207 ? -10.196 7.505 31.201 1.00 67.69 207 MET A O 1
ATOM 1691 N N . PHE A 1 208 ? -11.871 6.132 31.803 1.00 68.94 208 PHE A N 1
ATOM 1692 C CA . PHE A 1 208 ? -11.742 5.246 30.654 1.00 68.94 208 PHE A CA 1
ATOM 1693 C C . PHE A 1 208 ? -12.062 5.984 29.347 1.00 68.94 208 PHE A C 1
ATOM 1695 O O . PHE A 1 208 ? -11.245 5.979 28.428 1.00 68.94 208 PHE A O 1
ATOM 1702 N N . ASN A 1 209 ? -13.182 6.712 29.298 1.00 69.81 209 ASN A N 1
ATOM 1703 C CA . ASN A 1 209 ? -13.560 7.524 28.138 1.00 69.81 209 ASN A CA 1
ATOM 1704 C C . ASN A 1 209 ? -12.498 8.586 27.804 1.00 69.81 209 ASN A C 1
ATOM 1706 O O . ASN A 1 209 ? -12.154 8.773 26.636 1.00 69.81 209 ASN A O 1
ATOM 1710 N N . ALA A 1 210 ? -11.931 9.249 28.818 1.00 66.19 210 ALA A N 1
ATOM 1711 C CA . ALA A 1 210 ? -10.830 10.196 28.635 1.00 66.19 210 ALA A CA 1
ATOM 1712 C C . ALA A 1 210 ? -9.561 9.514 28.088 1.00 66.19 210 ALA A C 1
ATOM 1714 O O . ALA A 1 210 ? -8.898 10.052 27.199 1.00 66.19 210 ALA A O 1
ATOM 1715 N N . GLY A 1 211 ? -9.242 8.314 28.581 1.00 61.97 211 GLY A N 1
ATOM 1716 C CA . GLY A 1 211 ? -8.128 7.502 28.095 1.00 61.97 211 GLY A CA 1
ATOM 1717 C C . GLY A 1 211 ? -8.293 7.100 26.630 1.00 61.97 211 GLY A C 1
ATOM 1718 O O . GLY A 1 211 ? -7.343 7.218 25.854 1.00 61.97 211 GLY A O 1
ATOM 1719 N N . ILE A 1 212 ? -9.503 6.706 26.225 1.00 69.12 212 ILE A N 1
ATOM 1720 C CA . ILE A 1 212 ? -9.787 6.415 24.822 1.00 69.12 212 ILE A CA 1
ATOM 1721 C C . ILE A 1 212 ? -9.609 7.674 23.963 1.00 69.12 212 ILE A C 1
ATOM 1723 O O . ILE A 1 212 ? -8.882 7.606 22.976 1.00 69.12 212 ILE A O 1
ATOM 1727 N N . GLN A 1 213 ? -10.177 8.826 24.338 1.00 67.88 213 GLN A N 1
ATOM 1728 C CA . GLN A 1 213 ? -10.013 10.077 23.573 1.00 67.88 213 GLN A CA 1
ATOM 1729 C C . GLN A 1 213 ? -8.536 10.467 23.390 1.00 67.88 213 GLN A C 1
ATOM 1731 O O . GLN A 1 213 ? -8.126 10.904 22.311 1.00 67.88 213 GLN A O 1
ATOM 1736 N N . MET A 1 214 ? -7.702 10.266 24.419 1.00 62.31 214 MET A N 1
ATOM 1737 C CA . MET A 1 214 ? -6.251 10.450 24.294 1.00 62.31 214 MET A CA 1
ATOM 1738 C C . MET A 1 214 ? -5.626 9.465 23.300 1.00 62.31 214 MET A C 1
ATOM 1740 O O . MET A 1 214 ? -4.787 9.868 22.489 1.00 62.31 214 MET A O 1
ATOM 1744 N N . ALA A 1 215 ? -6.033 8.194 23.329 1.00 58.50 215 ALA A N 1
ATOM 1745 C CA . ALA A 1 215 ? -5.570 7.196 22.371 1.00 58.50 215 ALA A CA 1
ATOM 1746 C C . ALA A 1 215 ? -5.962 7.568 20.931 1.00 58.50 215 ALA A C 1
ATOM 1748 O O . ALA A 1 215 ? -5.105 7.504 20.048 1.00 58.50 215 ALA A O 1
ATOM 1749 N N . GLU A 1 216 ? -7.190 8.048 20.692 1.00 63.06 216 GLU A N 1
ATOM 1750 C CA . GLU A 1 216 ? -7.611 8.540 19.370 1.00 63.06 216 GLU A CA 1
ATOM 1751 C C . GLU A 1 216 ? -6.709 9.680 18.879 1.00 63.06 216 GLU A C 1
ATOM 1753 O O . GLU A 1 216 ? -6.296 9.704 17.717 1.00 63.06 216 GLU A O 1
ATOM 1758 N N . GLY A 1 217 ? -6.356 10.612 19.772 1.00 57.06 217 GLY A N 1
ATOM 1759 C CA . GLY A 1 217 ? -5.435 11.707 19.471 1.00 57.06 217 GLY A CA 1
ATOM 1760 C C . GLY A 1 217 ? -4.053 11.212 19.036 1.00 57.06 217 GLY A C 1
ATOM 1761 O O . GLY A 1 217 ? -3.518 11.668 18.024 1.00 57.06 217 GLY A O 1
ATOM 1762 N N . ILE A 1 218 ? -3.492 10.233 19.754 1.00 55.28 218 ILE A N 1
ATOM 1763 C CA . ILE A 1 218 ? -2.189 9.633 19.426 1.00 55.28 218 ILE A CA 1
ATOM 1764 C C . ILE A 1 218 ? -2.244 8.889 18.087 1.00 55.28 218 ILE A C 1
ATOM 1766 O O . ILE A 1 218 ? -1.318 9.020 17.281 1.00 55.28 218 ILE A O 1
ATOM 1770 N N . VAL A 1 219 ? -3.313 8.128 17.828 1.00 61.66 219 VAL A N 1
ATOM 1771 C CA . VAL A 1 219 ? -3.485 7.411 16.558 1.00 61.66 219 VAL A CA 1
ATOM 1772 C C . VAL A 1 219 ? -3.584 8.391 15.400 1.00 61.66 219 VAL A C 1
ATOM 1774 O O . VAL A 1 219 ? -2.826 8.242 14.447 1.00 61.66 219 VAL A O 1
ATOM 1777 N N . ARG A 1 220 ? -4.402 9.447 15.503 1.00 60.88 220 ARG A N 1
ATOM 1778 C CA . ARG A 1 220 ? -4.476 10.494 14.469 1.00 60.88 220 ARG A CA 1
ATOM 1779 C C . ARG A 1 220 ? -3.090 11.062 14.164 1.00 60.88 220 ARG A C 1
ATOM 1781 O O . ARG A 1 220 ? -2.683 11.073 13.008 1.00 60.88 220 ARG A O 1
ATOM 1788 N N . ILE A 1 221 ? -2.320 11.449 15.183 1.00 57.75 221 ILE A N 1
ATOM 1789 C CA . ILE A 1 221 ? -0.963 11.993 14.991 1.00 57.75 221 ILE A CA 1
ATOM 1790 C C . ILE A 1 221 ? -0.037 10.980 14.291 1.00 57.75 221 ILE A C 1
ATOM 1792 O O . ILE A 1 221 ? 0.679 11.349 13.358 1.00 57.75 221 ILE A O 1
ATOM 1796 N N . LYS A 1 222 ? -0.059 9.702 14.693 1.00 58.72 222 LYS A N 1
ATOM 1797 C CA . LYS A 1 222 ? 0.743 8.637 14.058 1.00 58.72 222 LYS A CA 1
ATOM 1798 C C . LYS A 1 222 ? 0.331 8.345 12.618 1.00 58.72 222 LYS A C 1
ATOM 1800 O O . LYS A 1 222 ? 1.206 8.071 11.802 1.00 58.72 222 LYS A O 1
ATOM 1805 N N . THR A 1 223 ? -0.955 8.428 12.307 1.00 57.62 223 THR A N 1
ATOM 1806 C CA . THR A 1 223 ? -1.493 8.193 10.966 1.00 57.62 223 THR A CA 1
ATOM 1807 C C . THR A 1 223 ? -1.081 9.297 9.981 1.00 57.62 223 THR A C 1
ATOM 1809 O O . THR A 1 223 ? -0.784 8.994 8.831 1.00 57.62 223 THR A O 1
ATOM 1812 N N . TYR A 1 224 ? -0.940 10.554 10.423 1.00 56.19 224 TYR A N 1
ATOM 1813 C CA . TYR A 1 224 ? -0.496 11.665 9.556 1.00 56.19 224 TYR A CA 1
ATOM 1814 C C . TYR A 1 224 ? 1.034 11.847 9.471 1.00 56.19 224 TYR A C 1
ATOM 1816 O O . TYR A 1 224 ? 1.537 12.447 8.522 1.00 56.19 224 TYR A O 1
ATOM 1824 N N . LEU A 1 225 ? 1.804 11.320 10.429 1.00 53.53 225 LEU A N 1
ATOM 1825 C CA . LEU A 1 225 ? 3.276 11.390 10.451 1.00 53.53 225 LEU A CA 1
ATOM 1826 C C . LEU A 1 225 ? 4.001 10.887 9.175 1.00 53.53 225 LEU A C 1
ATOM 1828 O O . LEU A 1 225 ? 4.965 11.549 8.770 1.00 53.53 225 LEU A O 1
ATOM 1832 N N . PRO A 1 226 ? 3.611 9.771 8.519 1.00 52.72 226 PRO A N 1
ATOM 1833 C CA . PRO A 1 226 ? 4.259 9.338 7.277 1.00 52.72 226 PRO A CA 1
ATOM 1834 C C . PRO A 1 226 ? 4.050 10.328 6.120 1.00 52.72 226 PRO A C 1
ATOM 1836 O O . PRO A 1 226 ? 5.001 10.593 5.383 1.00 52.72 226 PRO A O 1
ATOM 1839 N N . LEU A 1 227 ? 2.876 10.962 6.020 1.00 51.44 227 LEU A N 1
ATOM 1840 C CA . LEU A 1 227 ? 2.571 11.954 4.979 1.00 51.44 227 LEU A CA 1
ATOM 1841 C C . LEU A 1 227 ? 3.451 13.206 5.113 1.00 51.44 227 LEU A C 1
ATOM 1843 O O . LEU A 1 227 ? 4.009 13.689 4.128 1.00 51.44 227 LEU A O 1
ATOM 1847 N N . PHE A 1 228 ? 3.690 13.676 6.343 1.00 49.19 228 PHE A N 1
ATOM 1848 C CA . PHE A 1 228 ? 4.600 14.801 6.588 1.00 49.19 228 PHE A CA 1
ATOM 1849 C C . PHE A 1 228 ? 6.048 14.507 6.162 1.00 49.19 228 PHE A C 1
ATOM 1851 O O . PHE A 1 228 ? 6.714 15.392 5.623 1.00 49.19 228 PHE A O 1
ATOM 1858 N N . ARG A 1 229 ? 6.552 13.278 6.357 1.00 49.22 229 ARG A N 1
ATOM 1859 C CA . ARG A 1 229 ? 7.911 12.905 5.916 1.00 49.22 229 ARG A CA 1
ATOM 1860 C C . ARG A 1 229 ? 8.052 12.923 4.397 1.00 49.22 229 ARG A C 1
ATOM 1862 O O . ARG A 1 229 ? 9.077 13.392 3.903 1.00 49.22 229 ARG A O 1
ATOM 1869 N N . VAL A 1 230 ? 7.043 12.449 3.667 1.00 51.41 230 VAL A N 1
ATOM 1870 C CA . VAL A 1 230 ? 7.076 12.430 2.198 1.00 51.41 230 VAL A CA 1
ATOM 1871 C C . VAL A 1 230 ? 7.010 13.851 1.631 1.00 51.41 230 VAL A C 1
ATOM 1873 O O . VAL A 1 230 ? 7.831 14.198 0.784 1.00 51.41 230 VAL A O 1
ATOM 1876 N N . VAL A 1 231 ? 6.150 14.719 2.177 1.00 53.00 231 VAL A N 1
ATOM 1877 C CA . VAL A 1 231 ? 6.060 16.137 1.773 1.00 53.00 231 VAL A CA 1
ATOM 1878 C C . VAL A 1 231 ? 7.361 16.904 2.053 1.00 53.00 231 VAL A C 1
ATOM 1880 O O . VAL A 1 231 ? 7.792 17.724 1.239 1.00 53.00 231 VAL A O 1
ATOM 1883 N N . ILE A 1 232 ? 8.034 16.634 3.178 1.00 51.84 232 ILE A N 1
ATOM 1884 C CA . ILE A 1 232 ? 9.335 17.251 3.494 1.00 51.84 232 ILE A CA 1
ATOM 1885 C C . ILE A 1 232 ? 10.423 16.771 2.523 1.00 51.84 232 ILE A C 1
ATOM 1887 O O . ILE A 1 232 ? 11.200 17.594 2.039 1.00 51.84 232 ILE A O 1
ATOM 1891 N N . LEU A 1 233 ? 10.466 15.476 2.192 1.00 50.50 233 LEU A N 1
ATOM 1892 C CA . LEU A 1 233 ? 11.425 14.929 1.224 1.00 50.50 233 LEU A CA 1
ATOM 1893 C C . LEU A 1 233 ? 11.203 15.490 -0.188 1.00 50.50 233 LEU A C 1
ATOM 1895 O O . LEU A 1 233 ? 12.169 15.843 -0.860 1.00 50.50 233 LEU A O 1
ATOM 1899 N N . GLN A 1 234 ? 9.949 15.656 -0.611 1.00 52.09 234 GLN A N 1
ATOM 1900 C CA . GLN A 1 234 ? 9.602 16.238 -1.910 1.00 52.09 234 GLN A CA 1
ATOM 1901 C C . GLN A 1 234 ? 10.013 17.721 -1.996 1.00 52.09 234 GLN A C 1
ATOM 1903 O O . GLN A 1 234 ? 10.602 18.151 -2.989 1.00 52.09 234 GLN A O 1
ATOM 1908 N N . ASN A 1 235 ? 9.813 18.489 -0.917 1.00 48.19 235 ASN A N 1
ATOM 1909 C CA . ASN A 1 235 ? 10.290 19.874 -0.813 1.00 48.19 235 ASN A CA 1
ATOM 1910 C C . ASN A 1 235 ? 11.825 19.984 -0.751 1.00 48.19 235 ASN A C 1
ATOM 1912 O O . ASN A 1 235 ? 12.396 20.930 -1.300 1.00 48.19 235 ASN A O 1
ATOM 1916 N N . GLN A 1 236 ? 12.518 19.029 -0.124 1.00 54.19 236 GLN A N 1
ATOM 1917 C CA . GLN A 1 236 ? 13.986 18.968 -0.133 1.00 54.19 236 GLN A CA 1
ATOM 1918 C C . GLN A 1 236 ? 14.548 18.614 -1.516 1.00 54.19 236 GLN A C 1
ATOM 1920 O O . GLN A 1 236 ? 15.557 19.189 -1.930 1.00 54.19 236 GLN A O 1
ATOM 1925 N N . LEU A 1 237 ? 13.879 17.734 -2.267 1.00 47.28 237 LEU A N 1
ATOM 1926 C CA . LEU A 1 237 ? 14.240 17.429 -3.653 1.00 47.28 237 LEU A CA 1
ATOM 1927 C C . LEU A 1 237 ? 14.098 18.676 -4.547 1.00 47.28 237 LEU A C 1
ATOM 1929 O O . LEU A 1 237 ? 15.024 19.022 -5.277 1.00 47.28 237 LEU A O 1
ATOM 1933 N N . LEU A 1 238 ? 12.984 19.408 -4.421 1.00 49.72 238 LEU A N 1
ATOM 1934 C CA . LEU A 1 238 ? 12.715 20.649 -5.162 1.00 49.72 238 LEU A CA 1
ATOM 1935 C C . LEU A 1 238 ? 13.685 21.794 -4.802 1.00 49.72 238 LEU A C 1
ATOM 1937 O O . LEU A 1 238 ? 14.150 22.520 -5.679 1.00 49.72 238 LEU A O 1
ATOM 1941 N N . THR A 1 239 ? 14.052 21.953 -3.527 1.00 52.38 239 THR A N 1
ATOM 1942 C CA . THR A 1 239 ? 14.999 23.007 -3.098 1.00 52.38 239 THR A CA 1
ATOM 1943 C C . THR A 1 239 ? 16.454 22.698 -3.456 1.00 52.38 239 THR A C 1
ATOM 1945 O O . THR A 1 239 ? 17.228 23.620 -3.732 1.00 52.38 239 THR A O 1
ATOM 1948 N N . SER A 1 240 ? 16.830 21.419 -3.532 1.00 51.06 240 SER A N 1
ATOM 1949 C CA . SER A 1 240 ? 18.150 20.992 -4.024 1.00 51.06 240 SER A CA 1
ATOM 1950 C C . SER A 1 240 ? 18.331 21.293 -5.519 1.00 51.06 240 SER A C 1
ATOM 1952 O O . SER A 1 240 ? 19.422 21.671 -5.942 1.00 51.06 240 SER A O 1
ATOM 1954 N N . GLN A 1 241 ? 17.247 21.236 -6.301 1.00 47.00 241 GLN A N 1
ATOM 1955 C CA . GLN A 1 241 ? 17.218 21.614 -7.721 1.00 47.00 241 GLN A CA 1
ATOM 1956 C C . GLN A 1 241 ? 17.402 23.128 -7.934 1.00 47.00 241 GLN A C 1
ATOM 1958 O O . GLN A 1 241 ? 18.135 23.544 -8.830 1.00 47.00 241 GLN A O 1
ATOM 1963 N N . HIS A 1 242 ? 16.837 23.982 -7.070 1.00 44.22 242 HIS A N 1
ATOM 1964 C CA . HIS A 1 242 ? 17.086 25.431 -7.143 1.00 44.22 242 HIS A CA 1
ATOM 1965 C C . HIS A 1 242 ? 18.534 25.827 -6.816 1.00 44.22 242 HIS A C 1
ATOM 1967 O O . HIS A 1 242 ? 19.027 26.819 -7.351 1.00 44.22 242 HIS A O 1
ATOM 1973 N N . ARG A 1 243 ? 19.256 25.043 -6.005 1.00 43.00 243 ARG A N 1
ATOM 1974 C CA . ARG A 1 243 ? 20.686 25.287 -5.741 1.00 43.00 243 ARG A CA 1
ATOM 1975 C C . ARG A 1 243 ? 21.615 24.866 -6.881 1.00 43.00 243 ARG A C 1
ATOM 1977 O O . ARG A 1 243 ? 22.739 25.349 -6.916 1.00 43.00 243 ARG A O 1
ATOM 1984 N N . LEU A 1 244 ? 21.166 24.027 -7.816 1.00 41.72 244 LEU A N 1
ATOM 1985 C CA . LEU A 1 244 ? 21.954 23.646 -8.998 1.00 41.72 244 LEU A CA 1
ATOM 1986 C C . LEU A 1 244 ? 21.827 24.642 -10.165 1.00 41.72 244 LEU A C 1
ATOM 1988 O O . LEU A 1 244 ? 22.648 24.607 -11.076 1.00 41.72 244 LEU A O 1
ATOM 1992 N N . TYR A 1 245 ? 20.870 25.576 -10.106 1.00 44.78 245 TYR A N 1
ATOM 1993 C CA . TYR A 1 245 ? 20.673 26.624 -11.119 1.00 44.78 245 TYR A CA 1
ATOM 1994 C C . TYR A 1 245 ? 21.182 28.018 -10.710 1.00 44.78 245 TYR A C 1
ATOM 1996 O O . TYR A 1 245 ? 21.090 28.960 -11.497 1.00 44.78 245 TYR A O 1
ATOM 2004 N N . ILE A 1 246 ? 21.765 28.169 -9.516 1.00 43.62 246 ILE A N 1
ATOM 2005 C CA . ILE A 1 246 ? 22.372 29.427 -9.058 1.00 43.62 246 ILE A CA 1
ATOM 2006 C C . ILE A 1 246 ? 23.864 29.179 -8.819 1.00 43.62 246 ILE A C 1
ATOM 2008 O O . ILE A 1 246 ? 24.244 28.288 -8.068 1.00 43.62 246 ILE A O 1
ATOM 2012 N N . SER A 1 247 ? 24.705 29.954 -9.509 1.00 39.59 247 SER A N 1
ATOM 2013 C CA . SER A 1 247 ? 26.165 29.800 -9.594 1.00 39.59 247 SER A CA 1
ATOM 2014 C C . SER A 1 247 ? 26.866 29.512 -8.253 1.00 39.59 247 SER A C 1
ATOM 2016 O O . SER A 1 247 ? 26.441 30.035 -7.217 1.00 39.59 247 SER A O 1
ATOM 2018 N N . PRO A 1 248 ? 28.014 28.807 -8.251 1.00 40.28 248 PRO A N 1
ATOM 2019 C CA . PRO A 1 248 ? 28.737 28.509 -7.030 1.00 40.28 248 PRO A CA 1
ATOM 2020 C C . PRO A 1 248 ? 29.510 29.748 -6.568 1.00 40.28 248 PRO A C 1
ATOM 2022 O O . PRO A 1 248 ? 30.656 29.970 -6.954 1.00 40.28 248 PRO A O 1
ATOM 2025 N N . ARG A 1 249 ? 28.915 30.552 -5.687 1.00 41.03 249 ARG A N 1
ATOM 2026 C CA . ARG A 1 249 ? 29.687 31.405 -4.780 1.00 41.03 249 ARG A CA 1
ATOM 2027 C C . ARG A 1 249 ? 29.119 31.332 -3.370 1.00 41.03 249 ARG A C 1
ATOM 2029 O O . ARG A 1 249 ? 28.053 31.859 -3.094 1.00 41.03 249 ARG A O 1
ATOM 2036 N N . LEU A 1 250 ? 29.939 30.731 -2.505 1.00 42.56 250 LEU A N 1
ATOM 2037 C CA . LEU A 1 250 ? 29.991 30.909 -1.053 1.00 42.56 250 LEU A CA 1
ATOM 2038 C C . LEU A 1 250 ? 28.743 30.476 -0.274 1.00 42.56 250 LEU A C 1
ATOM 2040 O O . LEU A 1 250 ? 27.809 31.244 -0.100 1.00 42.56 250 LEU A O 1
ATOM 2044 N N . THR A 1 251 ? 28.799 29.298 0.347 1.00 36.69 251 THR A N 1
ATOM 2045 C CA . THR A 1 251 ? 28.959 29.186 1.813 1.00 36.69 251 THR A CA 1
ATOM 2046 C C . THR A 1 251 ? 28.980 27.717 2.226 1.00 36.69 251 THR A C 1
ATOM 2048 O O . THR A 1 251 ? 28.043 26.960 1.984 1.00 36.69 251 THR A O 1
ATOM 2051 N N . ALA A 1 252 ? 30.076 27.318 2.869 1.00 40.22 252 ALA A N 1
ATOM 2052 C CA . ALA A 1 252 ? 30.144 26.084 3.627 1.00 40.22 252 ALA A CA 1
ATOM 2053 C C . ALA A 1 252 ? 29.227 26.222 4.850 1.00 40.22 252 ALA A C 1
ATOM 2055 O O . ALA A 1 252 ? 29.526 26.981 5.768 1.00 40.22 252 ALA A O 1
ATOM 2056 N N . PHE A 1 253 ? 28.116 25.492 4.858 1.00 32.62 253 PHE A N 1
ATOM 2057 C CA . PHE A 1 253 ? 27.378 25.182 6.077 1.00 32.62 253 PHE A CA 1
ATOM 2058 C C . PHE A 1 253 ? 27.514 23.681 6.312 1.00 32.62 253 PHE A C 1
ATOM 2060 O O . PHE A 1 253 ? 26.910 22.867 5.616 1.00 32.62 253 PHE A O 1
ATOM 2067 N N . HIS A 1 254 ? 28.371 23.318 7.266 1.00 34.44 254 HIS A N 1
ATOM 2068 C CA . HIS A 1 254 ? 28.397 21.982 7.843 1.00 34.44 254 HIS A CA 1
ATOM 2069 C C . HIS A 1 254 ? 27.074 21.746 8.577 1.00 34.44 254 HIS A C 1
ATOM 2071 O O . HIS A 1 254 ? 26.866 22.270 9.668 1.00 34.44 254 HIS A O 1
ATOM 2077 N N . PHE A 1 255 ? 26.189 20.945 7.988 1.00 30.77 255 PHE A N 1
ATOM 2078 C CA . PHE A 1 255 ? 25.150 20.265 8.750 1.00 30.77 255 PHE A CA 1
ATOM 2079 C C . PHE A 1 255 ? 25.753 18.974 9.294 1.00 30.77 255 PHE A C 1
ATOM 2081 O O . PHE A 1 255 ? 26.055 18.054 8.534 1.00 30.77 255 PHE A O 1
ATOM 2088 N N . SER A 1 256 ? 25.975 18.928 10.610 1.00 29.22 256 SER A N 1
ATOM 2089 C CA . SER A 1 256 ? 26.279 17.676 11.287 1.00 29.22 256 SER A CA 1
ATOM 2090 C C . SER A 1 256 ? 25.052 16.770 11.198 1.00 29.22 256 SER A C 1
ATOM 2092 O O . SER A 1 256 ? 23.922 17.155 11.506 1.00 29.22 256 SER A O 1
ATOM 2094 N N . THR A 1 257 ? 25.272 15.552 10.726 1.00 34.78 257 THR A N 1
ATOM 2095 C CA . THR A 1 257 ? 24.291 14.478 10.761 1.00 34.78 257 THR A CA 1
ATOM 2096 C C . THR A 1 257 ? 24.112 14.043 12.211 1.00 34.78 257 THR A C 1
ATOM 2098 O O . THR A 1 257 ? 24.910 13.287 12.761 1.00 34.78 257 THR A O 1
ATOM 2101 N N . VAL A 1 258 ? 23.053 14.524 12.860 1.00 31.94 258 VAL A N 1
ATOM 2102 C CA . VAL A 1 258 ? 22.582 13.934 14.114 1.00 31.94 258 VAL A CA 1
ATOM 2103 C C . VAL A 1 258 ? 21.927 12.600 13.763 1.00 31.94 258 VAL A C 1
ATOM 2105 O O . VAL A 1 258 ? 20.802 12.552 13.267 1.00 31.94 258 VAL A O 1
ATOM 2108 N N . GLN A 1 259 ? 22.645 11.499 13.994 1.00 33.31 259 GLN A N 1
ATOM 2109 C CA . GLN A 1 259 ? 22.053 10.166 14.041 1.00 33.31 259 GLN A CA 1
ATOM 2110 C C . GLN A 1 259 ? 21.150 10.076 15.278 1.00 33.31 259 GLN A C 1
ATOM 2112 O O . GLN A 1 259 ? 21.579 9.677 16.358 1.00 33.31 259 GLN A O 1
ATOM 2117 N N . HIS A 1 260 ? 19.882 10.456 15.134 1.00 33.16 260 HIS A N 1
ATOM 2118 C CA . HIS A 1 260 ? 18.867 10.035 16.088 1.00 33.16 260 HIS A CA 1
ATOM 2119 C C . HIS A 1 260 ? 18.471 8.590 15.775 1.00 33.16 260 HIS A C 1
ATOM 2121 O O . HIS A 1 260 ? 17.816 8.301 14.772 1.00 33.16 260 HIS A O 1
ATOM 2127 N N . SER A 1 261 ? 18.891 7.684 16.661 1.00 38.25 261 SER A N 1
ATOM 2128 C CA . SER A 1 261 ? 18.282 6.366 16.835 1.00 38.25 261 SER A CA 1
ATOM 2129 C C . SER A 1 261 ? 16.767 6.552 16.957 1.00 38.25 261 SER A C 1
ATOM 2131 O O . SER A 1 261 ? 16.282 7.163 17.907 1.00 38.25 261 SER A O 1
ATOM 2133 N N . THR A 1 262 ? 16.030 6.114 15.937 1.00 37.38 262 THR A N 1
ATOM 2134 C CA . THR A 1 262 ? 14.586 6.343 15.768 1.00 37.38 262 THR A CA 1
ATOM 2135 C C . THR A 1 262 ? 13.845 5.021 15.624 1.00 37.38 262 THR A C 1
ATOM 2137 O O . THR A 1 262 ? 13.010 4.858 14.740 1.00 37.38 262 THR A O 1
ATOM 2140 N N . ASN A 1 263 ? 14.106 4.088 16.537 1.00 32.59 263 ASN A N 1
ATOM 2141 C CA . ASN A 1 263 ? 13.108 3.075 16.866 1.00 32.59 263 ASN A CA 1
ATOM 2142 C C . ASN A 1 263 ? 12.229 3.638 17.994 1.00 32.59 263 ASN A C 1
ATOM 2144 O O . ASN A 1 263 ? 12.591 3.489 19.162 1.00 32.59 263 ASN A O 1
ATOM 2148 N N . PRO A 1 264 ? 11.108 4.333 17.705 1.00 39.62 264 PRO A N 1
ATOM 2149 C CA . PRO A 1 264 ? 10.096 4.535 18.727 1.00 39.62 264 PRO A CA 1
ATOM 2150 C C . PRO A 1 264 ? 9.512 3.163 19.101 1.00 39.62 264 PRO A C 1
ATOM 2152 O O . PRO A 1 264 ? 9.402 2.297 18.227 1.00 39.62 264 PRO A O 1
ATOM 2155 N N . PRO A 1 265 ? 9.140 2.945 20.373 1.00 38.78 265 PRO A N 1
ATOM 2156 C CA . PRO A 1 265 ? 8.615 1.663 20.817 1.00 38.78 265 PRO A CA 1
ATOM 2157 C C . PRO A 1 265 ? 7.412 1.259 19.957 1.00 38.78 265 PRO A C 1
ATOM 2159 O O . PRO A 1 265 ? 6.501 2.063 19.709 1.00 38.78 265 PRO A O 1
ATOM 2162 N N . SER A 1 266 ? 7.432 0.014 19.477 1.00 40.75 266 SER A N 1
ATOM 2163 C CA . SER A 1 266 ? 6.283 -0.628 18.850 1.00 40.75 266 SER A CA 1
ATOM 2164 C C . SER A 1 266 ? 5.117 -0.5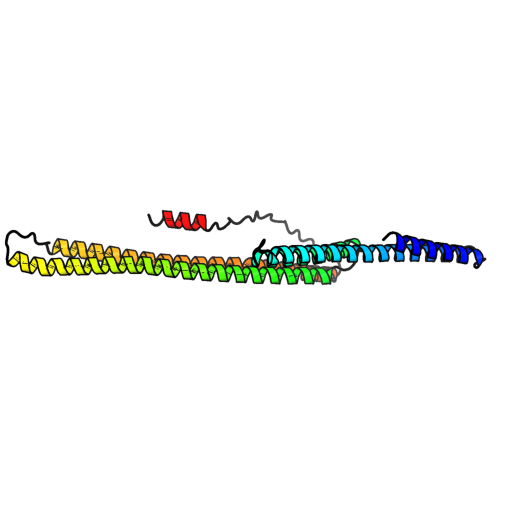58 19.831 1.00 40.75 266 SER A C 1
ATOM 2166 O O . SER A 1 266 ? 5.215 -0.981 20.980 1.00 40.75 266 SER A O 1
ATOM 2168 N N . PHE A 1 267 ? 4.009 0.041 19.397 1.00 45.25 267 PHE A N 1
ATOM 2169 C CA . PHE A 1 267 ? 2.774 -0.040 20.161 1.00 45.25 267 PHE A CA 1
ATOM 2170 C C . PHE A 1 267 ? 2.255 -1.458 19.967 1.00 45.25 267 PHE A C 1
ATOM 2172 O O . PHE A 1 267 ? 1.696 -1.766 18.918 1.00 45.25 267 PHE A O 1
ATOM 2179 N N . GLU A 1 268 ? 2.521 -2.328 20.935 1.00 49.00 268 GLU A N 1
ATOM 2180 C CA . GLU A 1 268 ? 1.923 -3.651 20.989 1.00 49.00 268 GLU A CA 1
ATOM 2181 C C . GLU A 1 268 ? 0.548 -3.527 21.655 1.00 49.00 268 GLU A C 1
ATOM 2183 O O . GLU A 1 268 ? 0.475 -3.234 22.852 1.00 49.00 268 GLU A O 1
ATOM 2188 N N . PRO A 1 269 ? -0.557 -3.764 20.925 1.00 45.69 269 PRO A N 1
ATOM 2189 C CA . PRO A 1 269 ? -1.901 -3.718 21.501 1.00 45.69 269 PRO A CA 1
ATOM 2190 C C . PRO A 1 269 ? -2.048 -4.665 22.700 1.00 45.69 269 PRO A C 1
ATOM 2192 O O . PRO A 1 269 ? -2.786 -4.379 23.639 1.00 45.69 269 PRO A O 1
ATOM 2195 N N . GLN A 1 270 ? -1.283 -5.762 22.705 1.00 45.97 270 GLN A N 1
ATOM 2196 C CA . GLN A 1 270 ? -1.226 -6.719 23.808 1.00 45.97 270 GLN A CA 1
ATOM 2197 C C . GLN A 1 270 ? -0.589 -6.127 25.072 1.00 45.97 270 GLN A C 1
ATOM 2199 O O . GLN A 1 270 ? -1.074 -6.388 26.169 1.00 45.97 270 GLN A O 1
ATOM 2204 N N . ALA A 1 271 ? 0.437 -5.279 24.939 1.00 47.75 271 ALA A N 1
ATOM 2205 C CA . ALA A 1 271 ? 1.074 -4.612 26.074 1.00 47.75 271 ALA A CA 1
ATOM 2206 C C . ALA A 1 271 ? 0.156 -3.548 26.701 1.00 47.75 271 ALA A C 1
ATOM 2208 O O . ALA A 1 271 ? 0.106 -3.417 27.923 1.00 47.75 271 ALA A O 1
ATOM 2209 N N . PHE A 1 272 ? -0.625 -2.833 25.884 1.00 46.69 272 PHE A N 1
ATOM 2210 C CA . PHE A 1 272 ? -1.648 -1.904 26.374 1.00 46.69 272 PHE A CA 1
ATOM 2211 C C . PHE A 1 272 ? -2.794 -2.638 27.091 1.00 46.69 272 PHE A C 1
ATOM 2213 O O . PHE A 1 272 ? -3.183 -2.249 28.192 1.00 46.69 272 PHE A O 1
ATOM 2220 N N . LEU A 1 273 ? -3.283 -3.747 26.524 1.00 44.78 273 LEU A N 1
ATOM 2221 C CA . LEU A 1 273 ? -4.292 -4.598 27.165 1.00 44.78 273 LEU A CA 1
ATOM 2222 C C . LEU A 1 273 ? -3.787 -5.207 28.485 1.00 44.78 273 LEU A C 1
ATOM 2224 O O . LEU A 1 273 ? -4.532 -5.240 29.463 1.00 44.78 273 LEU A O 1
ATOM 2228 N N . ALA A 1 274 ? -2.519 -5.621 28.552 1.00 47.75 274 ALA A N 1
ATOM 2229 C CA . ALA A 1 274 ? -1.900 -6.128 29.778 1.00 47.75 274 ALA A CA 1
ATOM 2230 C C . ALA A 1 274 ? -1.731 -5.037 30.857 1.00 47.75 274 ALA A C 1
ATOM 2232 O O . ALA A 1 274 ? -1.968 -5.294 32.040 1.00 47.75 274 ALA A O 1
ATOM 2233 N N . ALA A 1 275 ? -1.369 -3.810 30.463 1.00 46.38 275 ALA A N 1
ATOM 2234 C CA . ALA A 1 275 ? -1.302 -2.656 31.366 1.00 46.38 275 ALA A CA 1
ATOM 2235 C C . ALA A 1 275 ? -2.689 -2.269 31.918 1.00 46.38 275 ALA A C 1
ATOM 2237 O O . ALA A 1 275 ? -2.828 -1.929 33.091 1.00 46.38 275 ALA A O 1
ATOM 2238 N N . MET A 1 276 ? -3.737 -2.390 31.103 1.00 45.16 276 MET A N 1
ATOM 2239 C CA . MET A 1 276 ? -5.117 -2.172 31.545 1.00 45.16 276 MET A CA 1
ATOM 2240 C C . MET A 1 276 ? -5.570 -3.265 32.523 1.00 45.16 276 MET A C 1
ATOM 2242 O O . MET A 1 276 ? -6.060 -2.957 33.605 1.00 45.16 276 MET A O 1
ATOM 2246 N N . GLN A 1 277 ? -5.318 -4.544 32.226 1.00 46.56 277 GLN A N 1
ATOM 2247 C CA . GLN A 1 277 ? -5.656 -5.656 33.130 1.00 46.56 277 GLN A CA 1
ATOM 2248 C C . GLN A 1 277 ? -4.958 -5.581 34.498 1.00 46.56 277 GLN A C 1
ATOM 2250 O O . GLN A 1 277 ? -5.464 -6.134 35.472 1.00 46.56 277 GLN A O 1
ATOM 2255 N N . THR A 1 278 ? -3.805 -4.912 34.584 1.00 46.41 278 THR A N 1
ATOM 2256 C CA . THR A 1 278 ? -3.061 -4.733 35.840 1.00 46.41 278 THR A CA 1
ATOM 2257 C C . THR A 1 278 ? -3.496 -3.508 36.643 1.00 46.41 278 THR A C 1
ATOM 2259 O O . THR A 1 278 ? -3.272 -3.493 37.847 1.00 46.41 278 THR A O 1
ATOM 2262 N N . HIS A 1 279 ? -4.132 -2.508 36.026 1.00 38.84 279 HIS A N 1
ATOM 2263 C CA . HIS A 1 279 ? -4.706 -1.349 36.728 1.00 38.84 279 HIS A CA 1
ATOM 2264 C C . HIS A 1 279 ? -6.156 -1.557 37.194 1.00 38.84 279 HIS A C 1
ATOM 2266 O O . HIS A 1 279 ? -6.626 -0.809 38.046 1.00 38.84 279 HIS A O 1
ATOM 2272 N N . PHE A 1 280 ? -6.850 -2.568 36.660 1.00 41.66 280 PHE A N 1
ATOM 2273 C CA . PHE A 1 280 ? -8.240 -2.900 37.005 1.00 41.66 280 PHE A CA 1
ATOM 2274 C C . PHE A 1 280 ? -8.386 -4.174 37.872 1.00 41.66 280 PHE A C 1
ATOM 2276 O O . PHE A 1 280 ? -9.471 -4.750 37.936 1.00 41.66 280 PHE A O 1
ATOM 2283 N N . ARG A 1 281 ? -7.314 -4.614 38.547 1.00 38.81 281 ARG A N 1
ATOM 2284 C CA . ARG A 1 281 ? -7.358 -5.574 39.670 1.00 38.81 281 ARG A CA 1
ATOM 2285 C C . ARG A 1 281 ? -7.172 -4.838 40.988 1.00 38.81 281 ARG A C 1
ATOM 2287 O O . ARG A 1 281 ? -7.830 -5.249 41.966 1.00 38.81 281 ARG A O 1
#